Protein AF-A0A226MZ93-F1 (afdb_monomer_lite)

Structure (mmCIF, N/CA/C/O backbone):
data_AF-A0A226MZ93-F1
#
_entry.id   AF-A0A226MZ93-F1
#
loop_
_atom_site.group_PDB
_atom_site.id
_atom_site.type_symbol
_atom_site.label_atom_id
_atom_site.label_alt_id
_atom_site.label_comp_id
_atom_site.label_asym_id
_atom_site.label_entity_id
_atom_site.label_seq_id
_atom_site.pdbx_PDB_ins_code
_atom_site.Cartn_x
_atom_site.Cartn_y
_atom_site.Cartn_z
_atom_site.occupancy
_atom_site.B_iso_or_equiv
_atom_site.auth_seq_id
_atom_site.auth_comp_id
_atom_site.auth_asym_id
_atom_site.auth_atom_id
_atom_site.pdbx_PDB_model_num
ATOM 1 N N . MET A 1 1 ? -76.353 -4.106 32.181 1.00 38.59 1 MET A N 1
ATOM 2 C CA . MET A 1 1 ? -75.308 -5.155 32.152 1.00 38.59 1 MET A CA 1
ATOM 3 C C . MET A 1 1 ? -74.042 -4.460 31.672 1.00 38.59 1 MET A C 1
ATOM 5 O O . MET A 1 1 ? -74.041 -4.016 30.539 1.00 38.59 1 MET A O 1
ATOM 9 N N . GLY A 1 2 ? -73.119 -4.028 32.537 1.00 35.38 2 GLY A N 1
ATOM 10 C CA . GLY A 1 2 ? -72.256 -4.843 33.414 1.00 35.38 2 GLY A CA 1
ATOM 11 C C . GLY A 1 2 ? -71.027 -5.240 32.577 1.00 35.38 2 GLY A C 1
ATOM 12 O O . GLY A 1 2 ? -71.229 -5.789 31.508 1.00 35.38 2 GLY A O 1
ATOM 13 N N . SER A 1 3 ? -69.768 -4.951 32.901 1.00 31.16 3 SER A N 1
ATOM 14 C CA . SER A 1 3 ? -69.098 -4.719 34.184 1.00 31.16 3 SER A CA 1
ATOM 15 C C . SER A 1 3 ? -67.747 -4.005 33.976 1.00 31.16 3 SER A C 1
ATOM 17 O O . SER A 1 3 ? -67.283 -3.817 32.855 1.00 31.16 3 SER A O 1
ATOM 19 N N . VAL A 1 4 ? -67.125 -3.617 35.087 1.00 34.88 4 VAL A N 1
ATOM 20 C CA . VAL A 1 4 ? -65.968 -2.728 35.219 1.00 34.88 4 VAL A CA 1
ATOM 21 C C . VAL A 1 4 ? -64.771 -3.478 35.867 1.00 34.88 4 VAL A C 1
ATOM 23 O O . VAL A 1 4 ? -64.985 -4.135 36.881 1.00 34.88 4 VAL A O 1
ATOM 26 N N . TYR A 1 5 ? -63.554 -3.287 35.302 1.00 29.36 5 TYR A N 1
ATOM 27 C CA . TYR A 1 5 ? -62.147 -3.494 35.794 1.00 29.36 5 TYR A CA 1
ATOM 28 C C . TYR A 1 5 ? -61.585 -4.917 36.093 1.00 29.36 5 TYR A C 1
ATOM 30 O O . TYR A 1 5 ? -62.393 -5.815 36.312 1.00 29.36 5 TYR A O 1
ATOM 38 N N . PRO A 1 6 ? -60.229 -5.150 36.202 1.00 44.31 6 PRO A N 1
ATOM 39 C CA . PRO A 1 6 ? -59.034 -4.261 36.040 1.00 44.31 6 PRO A CA 1
ATOM 40 C C . PRO A 1 6 ? -57.788 -4.802 35.233 1.00 44.31 6 PRO A C 1
ATOM 42 O O . PRO A 1 6 ? -57.621 -5.999 35.059 1.00 44.31 6 PRO A O 1
ATOM 45 N N . MET A 1 7 ? -56.910 -3.861 34.805 1.00 32.00 7 MET A N 1
ATOM 46 C CA . MET A 1 7 ? -55.405 -3.754 34.746 1.00 32.00 7 MET A CA 1
ATOM 47 C C . MET A 1 7 ? -54.467 -5.005 34.632 1.00 32.00 7 MET A C 1
ATOM 49 O O . MET A 1 7 ? -54.746 -6.021 35.256 1.00 32.00 7 MET A O 1
ATOM 53 N N . PRO A 1 8 ? -53.275 -4.921 33.963 1.00 41.72 8 PRO A N 1
ATOM 54 C CA . PRO A 1 8 ? -52.065 -4.317 34.572 1.00 41.72 8 PRO A CA 1
ATOM 55 C C . PRO A 1 8 ? -51.174 -3.410 33.692 1.00 41.72 8 PRO A C 1
ATOM 57 O O . PRO A 1 8 ? -50.901 -3.653 32.520 1.00 41.72 8 PRO A O 1
ATOM 60 N N . ASN A 1 9 ? -50.639 -2.394 34.378 1.00 43.47 9 ASN A N 1
ATOM 61 C CA . ASN A 1 9 ? -49.532 -1.511 34.016 1.00 43.47 9 ASN A CA 1
ATOM 62 C C . ASN A 1 9 ? -48.170 -2.224 34.105 1.00 43.47 9 ASN A C 1
ATOM 64 O O . ASN A 1 9 ? -47.811 -2.696 35.179 1.00 43.47 9 ASN A O 1
ATOM 68 N N . TYR A 1 10 ? -47.351 -2.119 33.059 1.00 36.22 10 TYR A N 1
ATOM 69 C CA . TYR A 1 10 ? -45.885 -2.071 33.165 1.00 36.22 10 TYR A CA 1
ATOM 70 C C . TYR A 1 10 ? -45.411 -0.938 32.239 1.00 36.22 10 TYR A C 1
ATOM 72 O O . TYR A 1 10 ? -45.534 -1.020 31.025 1.00 36.22 10 TYR A O 1
ATOM 80 N N . MET A 1 11 ? -45.200 0.267 32.784 1.00 30.41 11 MET A N 1
ATOM 81 C CA . MET A 1 11 ? -43.882 0.806 33.174 1.00 30.41 11 MET A CA 1
ATOM 82 C C . MET A 1 11 ? -42.858 0.785 32.024 1.00 30.41 11 MET A C 1
ATOM 84 O O . MET A 1 11 ? -42.536 -0.272 31.512 1.00 30.41 11 MET A O 1
ATOM 88 N N . LYS A 1 12 ? -42.211 1.879 31.619 1.00 37.34 12 LYS A N 1
ATOM 89 C CA . LYS A 1 12 ? -42.224 3.284 32.049 1.00 37.34 12 LYS A CA 1
ATOM 90 C C . LYS A 1 12 ? -41.507 4.067 30.938 1.00 37.34 12 LYS A C 1
ATOM 92 O O . LYS A 1 12 ? -40.441 3.659 30.487 1.00 37.34 12 LYS A O 1
ATOM 97 N N . ARG A 1 13 ? -42.070 5.213 30.541 1.00 32.62 13 ARG A N 1
ATOM 98 C CA . ARG A 1 13 ? -41.358 6.289 29.832 1.00 32.62 13 ARG A CA 1
ATOM 99 C C . ARG A 1 13 ? -40.052 6.592 30.569 1.00 32.62 13 ARG A C 1
ATOM 101 O O . ARG A 1 13 ? -40.105 6.967 31.741 1.00 32.62 13 ARG A O 1
ATOM 108 N N . ILE A 1 14 ? -38.913 6.491 29.888 1.00 36.00 14 ILE A N 1
ATOM 109 C CA . ILE A 1 14 ? -37.677 7.091 30.388 1.00 36.00 14 ILE A CA 1
ATOM 110 C C . ILE A 1 14 ? -37.853 8.608 30.288 1.00 36.00 14 ILE A C 1
ATOM 112 O O . ILE A 1 14 ? -37.960 9.188 29.208 1.00 36.00 14 ILE A O 1
ATOM 116 N N . ARG A 1 15 ? -37.987 9.214 31.464 1.00 30.83 15 ARG A N 1
ATOM 117 C CA . ARG A 1 15 ? -38.001 10.649 31.714 1.00 30.83 15 ARG A CA 1
ATOM 118 C C . ARG A 1 15 ? -36.560 11.141 31.560 1.00 30.83 15 ARG A C 1
ATOM 120 O O . ARG A 1 15 ? -35.683 10.662 32.266 1.00 30.83 15 ARG A O 1
ATOM 127 N N . CYS A 1 16 ? -36.322 12.064 30.631 1.00 28.64 16 CYS A N 1
ATOM 128 C CA . CYS A 1 16 ? -35.047 12.768 30.541 1.00 28.64 16 CYS A CA 1
ATOM 129 C C . CYS A 1 16 ? -35.055 13.861 31.619 1.00 28.64 16 CYS A C 1
ATOM 131 O O . CYS A 1 16 ? -35.694 14.900 31.444 1.00 28.64 16 CYS A O 1
ATOM 133 N N . GLU A 1 17 ? -34.443 13.594 32.770 1.00 33.16 17 GLU A N 1
ATOM 134 C CA . GLU A 1 17 ? -34.165 14.632 33.760 1.00 33.16 17 GLU A CA 1
ATOM 135 C C . GLU A 1 17 ? -33.009 15.497 33.254 1.00 33.16 17 GLU A C 1
ATOM 137 O O . GLU A 1 17 ? -31.938 15.006 32.901 1.00 33.16 17 GLU A O 1
ATOM 142 N N . LYS A 1 18 ? -33.266 16.806 33.175 1.00 36.94 18 LYS A N 1
ATOM 143 C CA . LYS A 1 18 ? -32.232 17.818 32.992 1.00 36.94 18 LYS A CA 1
ATOM 144 C C . LYS A 1 18 ? -31.346 17.808 34.235 1.00 36.94 18 LYS A C 1
ATOM 146 O O . LYS A 1 18 ? -31.809 18.191 35.305 1.00 36.94 18 LYS A O 1
ATOM 151 N N . LEU A 1 19 ? -30.081 17.445 34.066 1.00 32.59 19 LEU A N 1
ATOM 152 C CA . LEU A 1 19 ? -29.012 17.916 34.933 1.00 32.59 19 LEU A CA 1
ATOM 153 C C . LEU A 1 19 ? -28.183 18.909 34.126 1.00 32.59 19 LEU A C 1
ATOM 155 O O . LEU A 1 19 ? -27.582 18.587 33.104 1.00 32.59 19 LEU A O 1
ATOM 159 N N . TYR A 1 20 ? -28.275 20.155 34.560 1.00 33.25 20 TYR A N 1
ATOM 160 C CA . TYR A 1 20 ? -27.420 21.262 34.175 1.00 33.25 20 TYR A CA 1
ATOM 161 C C . TYR A 1 20 ? -26.130 21.100 34.969 1.00 33.25 20 TYR A C 1
ATOM 163 O O . TYR A 1 20 ? -26.108 21.370 36.165 1.00 33.25 20 TYR A O 1
ATOM 171 N N . GLU A 1 21 ? -25.075 20.665 34.293 1.00 34.75 21 GLU A N 1
ATOM 172 C CA . GLU A 1 21 ? -23.712 20.885 34.748 1.00 34.75 21 GLU A CA 1
ATOM 173 C C . GLU A 1 21 ? -22.869 21.206 33.515 1.00 34.75 21 GLU A C 1
ATOM 175 O O . GLU A 1 21 ? -22.876 20.502 32.503 1.00 34.75 21 GLU A O 1
ATOM 180 N N . THR A 1 22 ? -22.279 22.391 33.556 1.00 40.91 22 THR A N 1
ATOM 181 C CA . THR A 1 22 ? -21.468 22.988 32.507 1.00 40.91 22 THR A CA 1
ATOM 182 C C . THR A 1 22 ? -20.184 22.195 32.339 1.00 40.91 22 THR A C 1
ATOM 184 O O . THR A 1 22 ? -19.334 22.255 33.213 1.00 40.91 22 THR A O 1
ATOM 187 N N . ASP A 1 23 ? -20.025 21.513 31.207 1.00 33.84 23 ASP A N 1
ATOM 188 C CA . ASP A 1 23 ? -18.742 21.450 30.512 1.00 33.84 23 ASP A CA 1
ATOM 189 C C . ASP A 1 23 ? -18.913 20.945 29.077 1.00 33.84 23 ASP A C 1
ATOM 191 O O . ASP A 1 23 ? -19.726 20.074 28.765 1.00 33.84 23 ASP A O 1
ATOM 195 N N . SER A 1 24 ? -18.156 21.573 28.183 1.00 41.69 24 SER A N 1
ATOM 196 C CA . SER A 1 24 ? -18.180 21.434 26.727 1.00 41.69 24 SER A CA 1
ATOM 197 C C . SER A 1 24 ? -18.052 19.975 26.258 1.00 41.69 24 SER A C 1
ATOM 199 O O . SER A 1 24 ? -16.963 19.467 25.982 1.00 41.69 24 SER A O 1
ATOM 201 N N . CYS A 1 25 ? -19.182 19.280 26.124 1.00 33.62 25 CYS A N 1
ATOM 202 C CA . CYS A 1 25 ? -19.235 17.975 25.481 1.00 33.62 25 CYS A CA 1
ATOM 203 C C . CYS A 1 25 ? -19.212 18.169 23.965 1.00 33.62 25 CYS A C 1
ATOM 205 O O . CYS A 1 25 ? -20.235 18.438 23.333 1.00 33.62 25 CYS A O 1
ATOM 207 N N . LYS A 1 26 ? -18.020 18.012 23.376 1.00 35.03 26 LYS A N 1
ATOM 208 C CA . LYS A 1 26 ? -17.845 17.781 21.938 1.00 35.03 26 LYS A CA 1
ATOM 209 C C . LYS A 1 26 ? -18.910 16.798 21.462 1.00 35.03 26 LYS A C 1
ATOM 211 O O . LYS A 1 26 ? -18.958 15.664 21.937 1.00 35.03 26 LYS A O 1
ATOM 216 N N . CYS A 1 27 ? -19.717 17.222 20.494 1.00 33.75 27 CYS A N 1
ATOM 217 C CA . CYS A 1 27 ? -20.599 16.352 19.735 1.00 33.75 27 CYS A CA 1
ATOM 218 C C . CYS A 1 27 ? -19.745 15.259 19.076 1.00 33.75 27 CYS A C 1
ATOM 220 O O . CYS A 1 27 ? -19.207 15.455 17.986 1.00 33.75 27 CYS A O 1
ATOM 222 N N . GLN A 1 28 ? -19.573 14.118 19.743 1.00 46.34 28 GLN A N 1
ATOM 223 C CA . GLN A 1 28 ? -19.074 12.912 19.104 1.00 46.34 28 GLN A CA 1
ATOM 224 C C . GLN A 1 28 ? -20.158 12.499 18.115 1.00 46.34 28 GLN A C 1
ATOM 226 O O . GLN A 1 28 ? -21.152 11.871 18.482 1.00 46.34 28 GLN A O 1
ATOM 231 N N . GLN A 1 29 ? -20.008 12.927 16.861 1.00 45.62 29 GLN A N 1
ATOM 232 C CA . GLN A 1 29 ? -20.746 12.340 15.758 1.00 45.62 29 GLN A CA 1
ATOM 233 C C . GLN A 1 29 ? -20.461 10.839 15.818 1.00 45.62 29 GLN A C 1
ATOM 235 O O . GLN A 1 29 ? -19.362 10.401 15.495 1.00 45.62 29 GLN A O 1
ATOM 240 N N . LYS A 1 30 ? -21.434 10.058 16.298 1.00 49.97 30 LYS A N 1
ATOM 241 C CA . LYS A 1 30 ? -21.462 8.610 16.109 1.00 49.97 30 LYS A CA 1
ATOM 242 C C . LYS A 1 30 ? -21.502 8.393 14.600 1.00 49.97 30 LYS A C 1
ATOM 244 O O . LYS A 1 30 ? -22.570 8.454 13.991 1.00 49.97 30 LYS A O 1
ATOM 249 N N . THR A 1 31 ? -20.339 8.235 13.981 1.00 58.72 31 THR A N 1
ATOM 250 C CA . THR A 1 31 ? -20.249 7.736 12.616 1.00 58.72 31 THR A CA 1
ATOM 251 C C . THR A 1 31 ? -20.926 6.374 12.608 1.00 58.72 31 THR A C 1
ATOM 253 O O . THR A 1 31 ? -20.630 5.522 13.442 1.00 58.72 31 THR A O 1
ATOM 256 N N . LYS A 1 32 ? -21.920 6.203 11.731 1.00 74.81 32 LYS A N 1
ATOM 257 C CA . LYS A 1 32 ? -22.558 4.902 11.541 1.00 74.81 32 LYS A CA 1
ATOM 258 C C . LYS A 1 32 ? -21.492 3.932 11.043 1.00 74.81 32 LYS A C 1
ATOM 260 O O . LYS A 1 32 ? -20.756 4.271 10.111 1.00 74.81 32 LYS A O 1
ATOM 265 N N . ASP A 1 33 ? -21.443 2.757 11.658 1.00 86.88 33 ASP A N 1
ATOM 266 C CA . ASP A 1 33 ? -20.615 1.660 11.180 1.00 86.88 33 ASP A CA 1
ATOM 267 C C . ASP A 1 33 ? -20.939 1.412 9.701 1.00 86.88 33 ASP A C 1
ATOM 269 O O . ASP A 1 33 ? -22.107 1.268 9.325 1.00 86.88 33 ASP A O 1
ATOM 273 N N . HIS A 1 34 ? -19.916 1.417 8.856 1.00 93.31 34 HIS A N 1
ATOM 274 C CA . HIS A 1 34 ? -20.053 1.183 7.422 1.00 93.31 34 HIS A CA 1
ATOM 275 C C . HIS A 1 34 ? -18.840 0.431 6.881 1.00 93.31 34 HIS A C 1
ATOM 277 O O . HIS A 1 34 ? -17.844 0.214 7.576 1.00 93.31 34 HIS A O 1
ATOM 283 N N . LEU A 1 35 ? -18.952 -0.005 5.631 1.00 96.00 35 LEU A N 1
ATOM 284 C CA . LEU A 1 35 ? -17.878 -0.665 4.911 1.00 96.00 35 LEU A CA 1
ATOM 285 C C . LEU A 1 35 ? -17.269 0.319 3.919 1.00 96.00 35 LEU A C 1
ATOM 287 O O . LEU A 1 35 ? -17.992 0.941 3.149 1.00 96.00 35 LEU A O 1
ATOM 291 N N . LEU A 1 36 ? -15.948 0.440 3.952 1.00 97.38 36 LEU A N 1
ATOM 292 C CA . LEU A 1 36 ? -15.172 1.204 2.989 1.00 97.38 36 LEU A CA 1
ATOM 293 C C . LEU A 1 36 ? -14.606 0.253 1.940 1.00 97.38 36 LEU A C 1
ATOM 295 O O . LEU A 1 36 ? -13.790 -0.617 2.262 1.00 97.38 36 LEU A O 1
ATOM 299 N N . GLU A 1 37 ? -15.017 0.420 0.691 1.00 98.25 37 GLU A N 1
ATOM 300 C CA . GLU A 1 37 ? -14.489 -0.373 -0.413 1.00 98.25 37 GLU A CA 1
ATOM 301 C C . GLU A 1 37 ? -13.114 0.143 -0.834 1.00 98.25 37 GLU A C 1
ATOM 303 O O . GLU A 1 37 ? -12.927 1.326 -1.126 1.00 98.25 37 GLU A O 1
ATOM 308 N N . VAL A 1 38 ? -12.137 -0.760 -0.868 1.00 98.50 38 VAL A N 1
ATOM 309 C CA . VAL A 1 38 ? -10.788 -0.477 -1.351 1.00 98.50 38 VAL A CA 1
ATOM 310 C C . VAL A 1 38 ? -10.384 -1.485 -2.407 1.00 98.50 38 VAL A C 1
ATOM 312 O O . VAL A 1 38 ? -10.586 -2.699 -2.278 1.00 98.50 38 VAL A O 1
ATOM 315 N N . LYS A 1 39 ? -9.752 -0.973 -3.454 1.00 98.44 39 LYS A N 1
ATOM 316 C CA . LYS A 1 39 ? -9.257 -1.770 -4.562 1.00 98.44 39 LYS A CA 1
ATOM 317 C C . LYS A 1 39 ? -7.871 -1.286 -4.958 1.00 98.44 39 LYS A C 1
ATOM 319 O O . LYS A 1 39 ? -7.648 -0.103 -5.164 1.00 98.44 39 LYS A O 1
ATOM 324 N N . ILE A 1 40 ? -6.928 -2.208 -5.069 1.00 98.31 40 ILE A N 1
ATOM 325 C CA . ILE A 1 40 ? -5.575 -1.941 -5.548 1.00 98.31 40 ILE A CA 1
ATOM 326 C C . ILE A 1 40 ? -5.323 -2.880 -6.711 1.00 98.31 40 ILE A C 1
ATOM 328 O O . ILE A 1 40 ? -5.454 -4.096 -6.562 1.00 98.31 40 ILE A O 1
ATOM 332 N N . GLU A 1 41 ? -4.931 -2.332 -7.853 1.00 96.00 41 GLU A N 1
ATOM 333 C CA . GLU A 1 41 ? -4.490 -3.125 -8.988 1.00 96.00 41 GLU A CA 1
ATOM 334 C C . GLU A 1 41 ? -3.160 -2.614 -9.509 1.00 96.00 41 GLU A C 1
ATOM 336 O O . GLU A 1 41 ? -2.987 -1.432 -9.800 1.00 96.00 41 GLU A O 1
ATOM 341 N N . THR A 1 42 ? -2.247 -3.557 -9.686 1.00 93.69 42 THR A N 1
ATOM 342 C CA . THR A 1 42 ? -0.984 -3.378 -10.386 1.00 93.69 42 THR A CA 1
ATOM 343 C C . THR A 1 42 ? -0.886 -4.491 -11.413 1.00 93.69 42 THR A C 1
ATOM 345 O O . THR A 1 42 ? -1.154 -5.653 -11.094 1.00 93.69 42 THR A O 1
ATOM 348 N N . TYR A 1 43 ? -0.553 -4.163 -12.652 1.00 86.25 43 TYR A N 1
ATOM 349 C CA . TYR A 1 43 ? -0.317 -5.176 -13.671 1.00 86.25 43 TYR A CA 1
ATOM 350 C C . TYR A 1 43 ? 0.662 -4.681 -14.723 1.00 86.25 43 TYR A C 1
ATOM 352 O O . TYR A 1 43 ? 0.716 -3.494 -15.053 1.00 86.25 43 TYR A O 1
ATOM 360 N N . LYS A 1 44 ? 1.440 -5.633 -15.225 1.00 81.06 44 LYS A N 1
ATOM 361 C CA . LYS A 1 44 ? 2.330 -5.495 -16.366 1.00 81.06 44 LYS A CA 1
ATOM 362 C C . LYS A 1 44 ? 1.637 -6.094 -17.572 1.00 81.06 44 LYS A C 1
ATOM 364 O O . LYS A 1 44 ? 1.273 -7.269 -17.570 1.00 81.06 44 LYS A O 1
ATOM 369 N N . LYS A 1 45 ? 1.421 -5.284 -18.597 1.00 69.56 45 LYS A N 1
ATOM 370 C CA . LYS A 1 45 ? 0.856 -5.718 -19.866 1.00 69.56 45 LYS A CA 1
ATOM 371 C C . LYS A 1 45 ? 1.997 -5.754 -20.880 1.00 69.56 45 LYS A C 1
ATOM 373 O O . LYS A 1 45 ? 2.477 -4.712 -21.312 1.00 69.56 45 LYS A O 1
ATOM 378 N N . GLN A 1 46 ? 2.458 -6.955 -21.226 1.00 65.19 46 GLN A N 1
ATOM 379 C CA . GLN A 1 46 ? 3.497 -7.148 -22.238 1.00 65.19 46 GLN A CA 1
ATOM 380 C C . GLN A 1 46 ? 2.867 -7.748 -23.498 1.00 65.19 46 GLN A C 1
ATOM 382 O O . GLN A 1 46 ? 2.574 -8.939 -23.539 1.00 65.19 46 GLN A O 1
ATOM 387 N N . TYR A 1 47 ? 2.652 -6.921 -24.523 1.00 59.16 47 TYR A N 1
ATOM 388 C CA . TYR A 1 47 ? 2.258 -7.377 -25.863 1.00 59.16 47 TYR A CA 1
ATOM 389 C C . TYR A 1 47 ? 3.335 -6.952 -26.846 1.00 59.16 47 TYR A C 1
ATOM 391 O O . TYR A 1 47 ? 3.526 -5.757 -27.046 1.00 59.16 47 TYR A O 1
ATOM 399 N N . PHE A 1 48 ? 4.015 -7.909 -27.480 1.00 70.31 48 PHE A N 1
ATOM 400 C CA . PHE A 1 48 ? 5.067 -7.647 -28.471 1.00 70.31 48 PHE A CA 1
ATOM 401 C C . PHE A 1 48 ? 6.076 -6.569 -28.004 1.00 70.31 48 PHE A C 1
ATOM 403 O O . PHE A 1 48 ? 6.926 -6.852 -27.158 1.00 70.31 48 PHE A O 1
ATOM 410 N N . HIS A 1 49 ? 5.957 -5.339 -28.526 1.00 57.81 49 HIS A N 1
ATOM 411 C CA . HIS A 1 49 ? 6.814 -4.176 -28.249 1.00 57.81 49 HIS A CA 1
ATOM 412 C C . HIS A 1 49 ? 6.220 -3.167 -27.245 1.00 57.81 49 HIS A C 1
ATOM 414 O O . HIS A 1 49 ? 6.896 -2.210 -26.873 1.00 57.81 49 HIS A O 1
ATOM 420 N N . LEU A 1 50 ? 4.979 -3.365 -26.791 1.00 57.84 50 LEU A N 1
ATOM 421 C CA . LEU A 1 50 ? 4.303 -2.518 -25.809 1.00 57.84 50 LEU A CA 1
ATOM 422 C C . LEU A 1 50 ? 4.493 -3.114 -24.414 1.00 57.84 50 LEU A C 1
ATOM 424 O O . LEU A 1 50 ? 3.982 -4.194 -24.100 1.00 57.84 50 LEU A O 1
ATOM 428 N N . LYS A 1 51 ? 5.254 -2.399 -23.585 1.00 62.69 51 LYS A N 1
ATOM 429 C CA . LYS A 1 51 ? 5.331 -2.625 -22.141 1.00 62.69 51 LYS A CA 1
ATOM 430 C C . LYS A 1 51 ? 4.524 -1.529 -21.469 1.00 62.69 51 LYS A C 1
ATOM 432 O O . LYS A 1 51 ? 5.055 -0.454 -21.213 1.00 62.69 51 LYS A O 1
ATOM 437 N N . ASP A 1 52 ? 3.257 -1.815 -21.208 1.00 72.25 52 ASP A N 1
ATOM 438 C CA . ASP A 1 52 ? 2.419 -0.921 -20.424 1.00 72.25 52 ASP A CA 1
ATOM 439 C C . ASP A 1 52 ? 2.341 -1.416 -18.985 1.00 72.25 52 ASP A C 1
ATOM 441 O O . ASP A 1 52 ? 1.918 -2.540 -18.708 1.00 72.25 52 ASP A O 1
ATOM 445 N N . ASP A 1 53 ? 2.728 -0.546 -18.063 1.00 79.00 53 ASP A N 1
ATOM 446 C CA . ASP A 1 53 ? 2.563 -0.754 -16.636 1.00 79.00 53 ASP A CA 1
ATOM 447 C C . ASP A 1 53 ? 1.456 0.165 -16.127 1.00 79.00 53 ASP A C 1
ATOM 449 O O . ASP A 1 53 ? 1.560 1.395 -16.190 1.00 79.00 53 ASP A O 1
ATOM 453 N N . TYR A 1 54 ? 0.412 -0.434 -15.561 1.00 87.69 54 TYR A N 1
ATOM 454 C CA . TYR A 1 54 ? -0.673 0.301 -14.925 1.00 87.69 54 TYR A CA 1
ATOM 455 C C . TYR A 1 54 ? -0.732 -0.033 -13.445 1.00 87.69 54 TYR A C 1
ATOM 457 O O . TYR A 1 54 ? -0.580 -1.183 -13.024 1.00 87.69 54 TYR A O 1
ATOM 465 N N . ALA A 1 55 ? -0.970 1.006 -12.657 1.00 94.56 55 ALA A N 1
ATOM 466 C CA . ALA A 1 55 ? -1.147 0.897 -11.228 1.00 94.56 55 ALA A CA 1
ATOM 467 C C . ALA A 1 55 ? -2.141 1.960 -10.773 1.00 94.56 55 ALA A C 1
ATOM 469 O O . ALA A 1 55 ? -1.994 3.143 -11.100 1.00 94.56 55 ALA A O 1
ATOM 470 N N . TYR A 1 56 ? -3.158 1.540 -10.035 1.00 96.75 56 TYR A N 1
ATOM 471 C CA . TYR A 1 56 ? -4.084 2.460 -9.400 1.00 96.75 56 TYR A CA 1
ATOM 472 C C . TYR A 1 56 ? -4.610 1.890 -8.093 1.00 96.75 56 TYR A C 1
ATOM 474 O O . TYR A 1 56 ? -4.650 0.677 -7.872 1.00 96.75 56 TYR A O 1
ATOM 482 N N . THR A 1 57 ? -5.035 2.814 -7.249 1.00 98.19 57 THR A N 1
ATOM 483 C CA . THR A 1 57 ? -5.750 2.538 -6.014 1.00 98.19 57 THR A CA 1
ATOM 484 C C . THR A 1 57 ? -7.115 3.189 -6.123 1.00 98.19 57 THR A C 1
ATOM 486 O O . THR A 1 57 ? -7.215 4.314 -6.595 1.00 98.19 57 THR A O 1
ATOM 489 N N . GLU A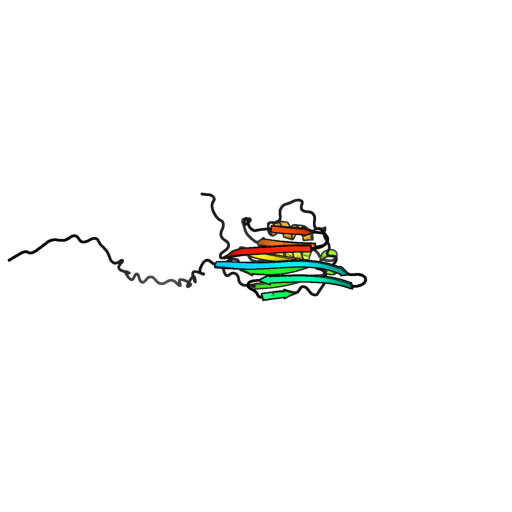 1 58 ? -8.164 2.513 -5.704 1.00 98.44 58 GLU A N 1
ATOM 490 C CA . GLU A 1 58 ? -9.524 3.022 -5.676 1.00 98.44 58 GLU A CA 1
ATOM 491 C C . GLU A 1 58 ? -10.051 2.924 -4.247 1.00 98.44 58 GLU A C 1
ATOM 493 O O . GLU A 1 58 ? -9.868 1.899 -3.585 1.00 98.44 58 GLU A O 1
ATOM 498 N N . VAL A 1 59 ? -10.644 4.012 -3.767 1.00 98.31 59 VAL A N 1
ATOM 499 C CA . VAL A 1 59 ? -11.234 4.122 -2.430 1.00 98.31 59 VAL A CA 1
ATOM 500 C C . VAL A 1 59 ? -12.633 4.679 -2.610 1.00 98.31 59 VAL A C 1
ATOM 502 O O . VAL A 1 59 ? -12.772 5.792 -3.113 1.00 98.31 59 VAL A O 1
ATOM 505 N N . ASP A 1 60 ? -13.645 3.896 -2.246 1.00 95.88 60 ASP A N 1
ATOM 506 C CA . ASP A 1 60 ? -15.062 4.266 -2.359 1.00 95.88 60 ASP A CA 1
ATOM 507 C C . ASP A 1 60 ? -15.434 4.795 -3.763 1.00 95.88 60 ASP A C 1
ATOM 509 O O . ASP A 1 60 ? -16.009 5.867 -3.942 1.00 95.88 60 ASP A O 1
ATOM 513 N N . GLY A 1 61 ? -14.980 4.079 -4.800 1.00 96.00 61 GLY A N 1
ATOM 514 C CA . GLY A 1 61 ? -15.187 4.432 -6.210 1.00 96.00 61 GLY A CA 1
ATOM 515 C C . GLY A 1 61 ? -14.253 5.514 -6.774 1.00 96.00 61 GLY A C 1
ATOM 516 O O . GLY A 1 61 ? -14.200 5.706 -7.992 1.00 96.00 61 GLY A O 1
ATOM 517 N N . VAL A 1 62 ? -13.465 6.205 -5.943 1.00 97.81 62 VAL A N 1
ATOM 518 C CA . VAL A 1 62 ? -12.528 7.249 -6.396 1.00 97.81 62 VAL A CA 1
ATOM 519 C C . VAL A 1 62 ? -11.168 6.647 -6.736 1.00 97.81 62 VAL A C 1
ATOM 521 O O . VAL A 1 62 ? -10.488 6.100 -5.869 1.00 97.81 62 VAL A O 1
ATOM 524 N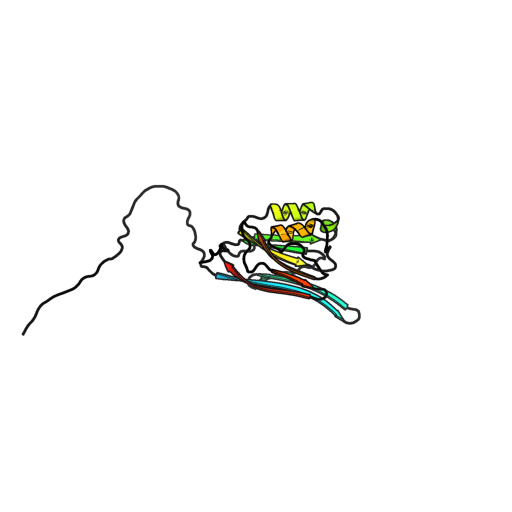 N . ARG A 1 63 ? -10.735 6.789 -7.997 1.00 97.38 63 ARG A N 1
ATOM 525 C CA . ARG A 1 63 ? -9.458 6.250 -8.4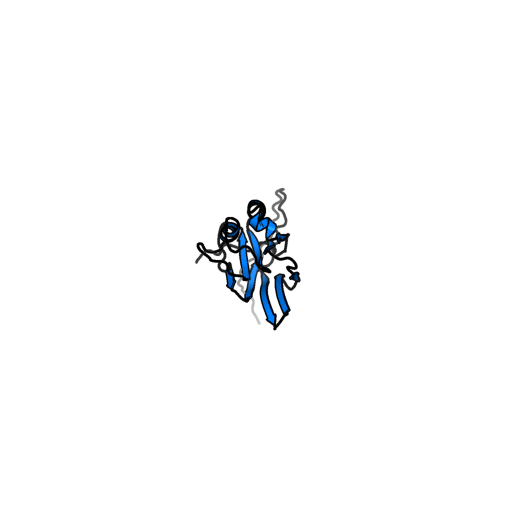99 1.00 97.38 63 ARG A CA 1
ATOM 526 C C . ARG A 1 63 ? -8.295 7.231 -8.381 1.00 97.38 63 ARG A C 1
ATOM 528 O O . ARG A 1 63 ? -8.350 8.363 -8.853 1.00 97.38 63 ARG A O 1
ATOM 535 N N . TYR A 1 64 ? -7.182 6.717 -7.882 1.00 96.88 64 TYR A N 1
ATOM 536 C CA . TYR A 1 64 ? -5.886 7.367 -7.771 1.00 96.88 64 TYR A CA 1
ATOM 537 C C . TYR A 1 64 ? -4.867 6.585 -8.596 1.00 96.88 64 TYR A C 1
ATOM 539 O O . TYR A 1 64 ? -4.403 5.514 -8.205 1.00 96.88 64 TYR A O 1
ATOM 547 N N . PHE A 1 65 ? -4.520 7.120 -9.762 1.00 95.00 65 PHE A N 1
ATOM 548 C CA . PHE A 1 65 ? -3.527 6.505 -10.636 1.00 95.00 65 PHE A CA 1
ATOM 549 C C . PHE A 1 65 ? -2.107 6.794 -10.140 1.00 95.00 65 PHE A C 1
ATOM 551 O O . PHE A 1 65 ? -1.782 7.913 -9.726 1.00 95.00 65 PHE A O 1
ATOM 558 N N . LEU A 1 66 ? -1.243 5.786 -10.210 1.00 93.38 66 LEU A N 1
ATOM 559 C CA . LEU A 1 66 ? 0.196 5.946 -10.067 1.00 93.38 66 LEU A CA 1
ATOM 560 C C . LEU A 1 66 ? 0.791 6.095 -11.471 1.00 93.38 66 LEU A C 1
ATOM 562 O O . LEU A 1 66 ? 0.792 5.170 -12.284 1.00 93.38 66 LEU A O 1
ATOM 566 N N . THR A 1 67 ? 1.228 7.305 -11.799 1.00 87.75 67 THR A N 1
ATOM 567 C CA . THR A 1 67 ? 1.788 7.631 -13.116 1.00 87.75 67 THR A CA 1
ATOM 568 C C . THR A 1 67 ? 3.291 7.384 -13.163 1.00 87.75 67 THR A C 1
ATOM 570 O O . THR A 1 67 ? 3.778 6.878 -14.170 1.00 87.75 67 THR A O 1
ATOM 573 N N . GLU A 1 68 ? 3.991 7.649 -12.064 1.00 87.00 68 GLU A N 1
ATOM 574 C CA . GLU A 1 68 ? 5.443 7.519 -11.930 1.00 87.00 68 GLU A CA 1
ATOM 575 C C . GLU A 1 68 ? 5.869 6.125 -11.442 1.00 87.00 68 GLU A C 1
ATOM 577 O O . GLU A 1 68 ? 5.100 5.420 -10.788 1.00 87.00 68 GLU A O 1
ATOM 582 N N . GLU A 1 69 ? 7.105 5.723 -11.746 1.00 88.62 69 GLU A N 1
ATOM 583 C CA . GLU A 1 69 ? 7.689 4.502 -11.181 1.00 88.62 69 GLU A CA 1
ATOM 584 C C . GLU A 1 69 ? 8.063 4.684 -9.706 1.00 88.62 69 GLU A C 1
ATOM 586 O O . GLU A 1 69 ? 8.636 5.704 -9.307 1.00 88.62 69 GLU A O 1
ATOM 591 N N . GLY A 1 70 ? 7.785 3.658 -8.905 1.00 91.69 70 GLY A N 1
ATOM 592 C CA . GLY A 1 70 ? 8.012 3.665 -7.467 1.00 91.69 70 GLY A CA 1
ATOM 593 C C . GLY A 1 70 ? 6.795 3.165 -6.706 1.00 91.69 70 GLY A C 1
ATOM 594 O O . GLY A 1 70 ? 6.154 2.189 -7.106 1.00 91.69 70 GLY A O 1
ATOM 595 N N . ILE A 1 71 ? 6.503 3.811 -5.581 1.00 93.81 71 ILE A N 1
ATOM 596 C CA . ILE A 1 71 ? 5.468 3.382 -4.640 1.00 93.81 71 ILE A CA 1
ATOM 597 C C . ILE A 1 71 ? 4.583 4.568 -4.267 1.00 93.81 71 ILE A C 1
ATOM 599 O O . ILE A 1 71 ? 5.078 5.642 -3.937 1.00 93.81 71 ILE A O 1
ATOM 603 N N . GLN A 1 72 ? 3.271 4.367 -4.266 1.00 96.12 72 GLN A N 1
ATOM 604 C CA . GLN A 1 72 ? 2.291 5.328 -3.773 1.00 96.12 72 GLN A CA 1
ATOM 605 C C . GLN A 1 72 ? 1.696 4.853 -2.455 1.00 96.12 72 GLN A C 1
ATOM 607 O O . GLN A 1 72 ? 1.349 3.680 -2.331 1.00 96.12 72 GLN A O 1
ATOM 612 N N . LEU A 1 73 ? 1.555 5.775 -1.504 1.00 97.81 73 LEU A N 1
ATOM 613 C CA . LEU A 1 73 ? 0.811 5.582 -0.267 1.00 97.81 73 LEU A CA 1
ATOM 614 C C . LEU A 1 73 ? -0.443 6.458 -0.300 1.00 97.81 73 LEU A C 1
ATOM 616 O O . LEU A 1 73 ? -0.370 7.640 -0.644 1.00 97.81 73 LEU A O 1
ATOM 620 N N . ILE A 1 74 ? -1.578 5.887 0.091 1.00 98.44 74 ILE A N 1
ATOM 621 C CA . ILE A 1 74 ? -2.821 6.614 0.365 1.00 98.44 74 ILE A CA 1
ATOM 622 C C . ILE A 1 74 ? -3.198 6.347 1.814 1.00 98.44 74 ILE A C 1
ATOM 624 O O . ILE A 1 74 ? -3.330 5.192 2.224 1.00 98.44 74 ILE A O 1
ATOM 628 N N . VAL A 1 75 ? -3.351 7.417 2.586 1.00 98.62 75 VAL A N 1
ATOM 629 C CA . VAL A 1 75 ? -3.672 7.359 4.010 1.00 98.62 75 VAL A CA 1
ATOM 630 C C . VAL A 1 75 ? -5.144 7.683 4.191 1.00 98.62 75 VAL A C 1
ATOM 632 O O . VAL A 1 75 ? -5.627 8.718 3.732 1.00 98.62 75 VAL A O 1
ATOM 635 N N . ILE A 1 76 ? -5.850 6.797 4.881 1.00 98.62 76 ILE A N 1
ATOM 636 C CA . ILE A 1 76 ? -7.276 6.911 5.168 1.00 98.62 76 ILE A CA 1
ATOM 637 C C . ILE A 1 76 ? -7.459 6.945 6.684 1.00 98.62 76 ILE A C 1
ATOM 639 O O . ILE A 1 76 ? -6.915 6.111 7.410 1.00 98.62 76 ILE A O 1
ATOM 643 N N . ASP A 1 77 ? -8.237 7.908 7.168 1.00 97.62 77 ASP A N 1
ATOM 644 C CA . ASP A 1 77 ? -8.671 7.980 8.558 1.00 97.62 77 ASP A CA 1
ATOM 645 C C . ASP A 1 77 ? -9.533 6.753 8.895 1.00 97.62 77 ASP A C 1
ATOM 647 O O . ASP A 1 77 ? -10.606 6.557 8.325 1.00 97.62 77 ASP A O 1
ATOM 651 N N . GLY A 1 78 ? -9.075 5.918 9.828 1.00 96.62 78 GLY A N 1
ATOM 652 C CA . GLY A 1 78 ? -9.763 4.680 10.194 1.00 96.62 78 GLY A CA 1
ATOM 653 C C . GLY A 1 78 ? -11.019 4.874 11.046 1.00 96.62 78 GLY A C 1
ATOM 654 O O . GLY A 1 78 ? -11.703 3.890 11.303 1.00 96.62 78 GLY A O 1
ATOM 655 N N . HIS A 1 79 ? -11.350 6.090 11.488 1.00 95.38 79 HIS A N 1
ATOM 656 C CA . HIS A 1 79 ? -12.602 6.384 12.199 1.00 95.38 79 HIS A CA 1
ATOM 657 C C . HIS A 1 79 ? -13.717 6.817 11.245 1.00 95.38 79 HIS A C 1
ATOM 659 O O . HIS A 1 79 ? -14.881 6.492 11.476 1.00 95.38 79 HIS A O 1
ATOM 665 N N . HIS A 1 80 ? -13.364 7.556 10.191 1.00 94.25 80 HIS A N 1
ATOM 666 C CA . HIS A 1 80 ? -14.325 8.171 9.273 1.00 94.25 80 HIS A CA 1
ATOM 667 C C . HIS A 1 80 ? -14.285 7.594 7.855 1.00 94.25 80 HIS A C 1
ATOM 669 O O . HIS A 1 80 ? -15.167 7.915 7.066 1.00 94.25 80 HIS A O 1
ATOM 675 N N . GLY A 1 81 ? -13.262 6.808 7.508 1.00 95.75 81 GLY A N 1
ATOM 676 C CA . GLY A 1 81 ? -13.084 6.242 6.168 1.00 95.75 81 GLY A CA 1
ATOM 677 C C . GLY A 1 81 ? -12.631 7.258 5.114 1.00 95.75 81 GLY A C 1
ATOM 678 O O . GLY A 1 81 ? -12.630 6.955 3.927 1.00 95.75 81 GLY A O 1
ATOM 679 N N . LYS A 1 82 ? -12.235 8.472 5.519 1.00 96.88 82 LYS A N 1
ATOM 680 C CA . LYS A 1 82 ? -11.847 9.544 4.592 1.00 96.88 82 LYS A CA 1
ATOM 681 C C . LYS A 1 82 ? -10.372 9.463 4.230 1.00 96.88 82 LYS A C 1
ATOM 683 O O . LYS A 1 82 ? -9.531 9.361 5.119 1.00 96.88 82 LYS A O 1
ATOM 688 N N . VAL A 1 83 ? -10.052 9.600 2.945 1.00 98.25 83 VAL A N 1
ATOM 689 C CA . VAL A 1 83 ? -8.672 9.831 2.495 1.00 98.25 83 VAL A CA 1
ATOM 690 C C . VAL A 1 83 ? -8.191 11.167 3.068 1.00 98.25 83 VAL A C 1
ATOM 692 O O . VAL A 1 83 ? -8.820 12.200 2.843 1.00 98.25 83 VAL A O 1
ATOM 695 N N . VAL A 1 84 ? -7.100 11.139 3.830 1.00 98.00 84 VAL A N 1
ATOM 696 C CA . VAL A 1 84 ? -6.529 12.318 4.505 1.00 98.00 84 VAL A CA 1
ATOM 697 C C . VAL A 1 84 ? -5.202 12.760 3.913 1.00 98.00 84 VAL A C 1
ATOM 699 O O . VAL A 1 84 ? -4.845 13.923 4.062 1.00 98.00 84 VAL A O 1
ATOM 702 N N . ASP A 1 85 ? -4.476 11.856 3.257 1.00 98.00 85 ASP A N 1
ATOM 703 C CA . ASP A 1 85 ? -3.208 12.188 2.618 1.00 98.00 85 ASP A CA 1
ATOM 704 C C . ASP A 1 85 ? -2.851 11.190 1.507 1.00 98.00 85 ASP A C 1
ATOM 706 O O . ASP A 1 85 ? -3.340 10.054 1.474 1.00 98.00 85 ASP A O 1
ATOM 710 N N . ARG A 1 86 ? -1.989 11.623 0.589 1.00 97.38 86 ARG A N 1
ATOM 711 C CA . ARG A 1 86 ? -1.464 10.828 -0.519 1.00 97.38 86 ARG A CA 1
ATOM 712 C C . ARG A 1 86 ? -0.054 11.288 -0.860 1.00 97.38 86 ARG A C 1
ATOM 714 O O . ARG A 1 86 ? 0.170 12.456 -1.156 1.00 97.38 86 ARG A O 1
ATOM 721 N N . VAL A 1 87 ? 0.869 10.337 -0.963 1.00 96.38 87 VAL A N 1
ATOM 722 C CA . VAL A 1 87 ? 2.260 10.602 -1.350 1.00 96.38 87 VAL A CA 1
ATOM 723 C C . VAL A 1 87 ? 2.764 9.542 -2.322 1.00 96.38 87 VAL A C 1
ATOM 725 O O . VAL A 1 87 ? 2.315 8.398 -2.307 1.00 96.38 87 VAL A O 1
ATOM 728 N N . THR A 1 88 ? 3.693 9.919 -3.198 1.00 94.94 88 THR A N 1
ATOM 729 C CA . THR A 1 88 ? 4.391 8.986 -4.090 1.00 94.94 88 THR A CA 1
ATOM 730 C C . THR A 1 88 ? 5.893 9.105 -3.865 1.00 94.94 88 THR A C 1
ATOM 732 O O . THR A 1 88 ? 6.449 10.198 -3.916 1.00 94.94 88 THR A O 1
ATOM 735 N N . PHE A 1 89 ? 6.546 7.973 -3.617 1.00 92.50 89 PHE A N 1
ATOM 736 C CA . PHE A 1 89 ? 7.990 7.854 -3.487 1.00 92.50 89 PHE A CA 1
ATOM 737 C C . PHE A 1 89 ? 8.558 7.231 -4.756 1.00 92.50 89 PHE A C 1
ATOM 739 O O . PHE A 1 89 ? 8.332 6.053 -5.046 1.00 92.50 89 PHE A O 1
ATOM 746 N N . LYS A 1 90 ? 9.316 8.035 -5.503 1.00 90.44 90 LYS A N 1
ATOM 747 C CA . LYS A 1 90 ? 10.067 7.578 -6.674 1.00 90.44 90 LYS A CA 1
ATOM 748 C C . LYS A 1 90 ? 11.174 6.617 -6.262 1.00 90.44 90 LYS A C 1
ATOM 750 O O . LYS A 1 90 ? 11.722 6.717 -5.163 1.00 90.44 90 LYS A O 1
ATOM 755 N N . ASN A 1 91 ? 11.598 5.774 -7.195 1.00 84.94 91 ASN A N 1
ATOM 756 C CA . ASN A 1 91 ? 12.733 4.870 -6.999 1.00 84.94 91 ASN A CA 1
ATOM 757 C C . ASN A 1 91 ? 14.016 5.571 -6.535 1.00 84.94 91 ASN A C 1
ATOM 759 O O . ASN A 1 91 ? 14.700 5.057 -5.654 1.00 84.94 91 ASN A O 1
ATOM 763 N N . SER A 1 92 ? 14.311 6.763 -7.064 1.00 81.38 92 SER A N 1
ATOM 764 C CA . SER A 1 92 ? 15.481 7.550 -6.655 1.00 81.38 92 SER A CA 1
ATOM 765 C C . SER A 1 92 ? 15.473 7.893 -5.162 1.00 81.38 92 SER A C 1
ATOM 767 O O . SER A 1 92 ? 16.521 7.881 -4.522 1.00 81.38 92 SER A O 1
ATOM 769 N N . ILE A 1 93 ? 14.293 8.133 -4.584 1.00 81.12 93 ILE A N 1
ATOM 770 C CA . ILE A 1 93 ? 14.131 8.406 -3.153 1.00 81.12 93 ILE A CA 1
ATOM 771 C C . ILE A 1 93 ? 14.269 7.116 -2.342 1.00 81.12 93 ILE A C 1
ATOM 773 O O . ILE A 1 93 ? 14.961 7.110 -1.327 1.00 81.12 93 ILE A O 1
ATOM 777 N N . LEU A 1 94 ? 13.676 6.013 -2.812 1.00 77.81 94 LEU A N 1
ATOM 778 C CA . LEU A 1 94 ? 13.775 4.705 -2.152 1.00 77.81 94 LEU A CA 1
ATOM 779 C C . LEU A 1 94 ? 15.222 4.181 -2.088 1.00 77.81 94 LEU A C 1
ATOM 781 O O . LEU A 1 94 ? 15.566 3.489 -1.133 1.00 77.81 94 LEU A O 1
ATOM 785 N N . GLN A 1 95 ? 16.065 4.514 -3.073 1.00 77.25 95 GLN A N 1
ATOM 786 C CA . GLN A 1 95 ? 17.493 4.169 -3.074 1.00 77.25 95 GLN A CA 1
ATOM 787 C C . GLN A 1 95 ? 18.357 5.184 -2.322 1.00 77.25 95 GLN A C 1
ATOM 789 O O . GLN A 1 95 ? 19.256 4.791 -1.584 1.00 77.25 95 GLN A O 1
ATOM 794 N N . GLY A 1 96 ? 18.120 6.480 -2.535 1.00 78.44 96 GLY A N 1
ATOM 795 C CA . GLY A 1 96 ? 19.009 7.534 -2.052 1.00 78.44 96 GLY A CA 1
ATOM 796 C C . GLY A 1 96 ? 18.741 7.958 -0.612 1.00 78.44 96 GLY A C 1
ATOM 797 O O . GLY A 1 96 ? 19.681 8.259 0.118 1.00 78.44 96 GLY A O 1
ATOM 798 N N . ILE A 1 97 ? 17.468 8.004 -0.193 1.00 84.44 97 ILE A N 1
ATOM 799 C CA . ILE A 1 97 ? 17.071 8.544 1.116 1.00 84.44 97 ILE A CA 1
ATOM 800 C C . ILE A 1 97 ? 15.898 7.739 1.718 1.00 84.44 97 ILE A C 1
ATOM 802 O O . ILE A 1 97 ? 14.786 8.265 1.856 1.00 84.44 97 ILE A O 1
ATOM 806 N N . PRO A 1 98 ? 16.124 6.478 2.151 1.00 80.06 98 PRO A N 1
ATOM 807 C CA . PRO A 1 98 ? 15.086 5.642 2.774 1.00 80.06 98 PRO A CA 1
ATOM 808 C C . PRO A 1 98 ? 14.404 6.297 3.986 1.00 80.06 98 PRO A C 1
ATOM 810 O O . PRO A 1 98 ? 13.227 6.059 4.253 1.00 80.06 98 PRO A O 1
ATOM 813 N N . ALA A 1 99 ? 15.112 7.190 4.685 1.00 88.06 99 ALA A N 1
ATOM 814 C CA . ALA A 1 99 ? 14.579 7.925 5.826 1.00 88.06 99 ALA A CA 1
ATOM 815 C C . ALA A 1 99 ? 13.325 8.757 5.492 1.00 88.06 99 ALA A C 1
ATOM 817 O O . ALA A 1 99 ? 12.512 8.994 6.379 1.00 88.06 99 ALA A O 1
ATOM 818 N N . GLN A 1 100 ? 13.121 9.190 4.239 1.00 90.94 100 GLN A N 1
ATOM 819 C CA . GLN A 1 100 ? 11.938 9.988 3.884 1.00 90.94 100 GLN A CA 1
ATOM 820 C C . GLN A 1 100 ? 10.636 9.196 4.033 1.00 90.94 100 GLN A C 1
ATOM 822 O O . GLN A 1 100 ? 9.698 9.675 4.671 1.00 90.94 100 GLN A O 1
ATOM 827 N N . ILE A 1 101 ? 10.585 7.975 3.492 1.00 92.50 101 ILE A N 1
ATOM 828 C CA . ILE A 1 101 ? 9.403 7.115 3.624 1.00 92.50 101 ILE A CA 1
ATOM 829 C C . ILE A 1 101 ? 9.235 6.630 5.065 1.00 92.50 101 ILE A C 1
ATOM 831 O O . ILE A 1 101 ? 8.113 6.584 5.569 1.00 92.50 101 ILE A O 1
ATOM 835 N N . GLU A 1 102 ? 10.333 6.340 5.767 1.00 92.56 102 GLU A N 1
ATOM 836 C CA . GLU A 1 102 ? 10.275 5.973 7.183 1.00 92.56 102 GLU A CA 1
ATOM 837 C C . GLU A 1 102 ? 9.703 7.102 8.049 1.00 92.56 102 GLU A C 1
ATOM 839 O O . GLU A 1 102 ? 8.791 6.859 8.839 1.00 92.56 102 GLU A O 1
ATOM 844 N N . ASN A 1 103 ? 10.187 8.334 7.875 1.00 94.81 103 ASN A N 1
ATOM 845 C CA . ASN A 1 103 ? 9.700 9.508 8.600 1.00 94.81 103 ASN A CA 1
ATOM 846 C C . ASN A 1 103 ? 8.241 9.804 8.267 1.00 94.81 103 ASN A C 1
ATOM 848 O O . ASN A 1 103 ? 7.453 10.070 9.173 1.00 94.81 103 ASN A O 1
ATOM 852 N N . TYR A 1 104 ? 7.865 9.699 6.990 1.00 96.50 104 TYR A N 1
ATOM 853 C CA . TYR A 1 104 ? 6.476 9.843 6.572 1.00 96.50 104 TYR A CA 1
ATOM 854 C C . TYR A 1 104 ? 5.574 8.844 7.305 1.00 96.50 104 TYR A C 1
ATOM 856 O O . TYR A 1 104 ? 4.642 9.255 7.993 1.00 96.50 104 TYR A O 1
ATOM 864 N N . VAL A 1 105 ? 5.894 7.545 7.253 1.00 96.56 105 VAL A N 1
ATOM 865 C CA . VAL A 1 105 ? 5.093 6.492 7.901 1.00 96.56 105 VAL A CA 1
ATOM 866 C C . VAL A 1 105 ? 5.070 6.629 9.426 1.00 96.56 105 VAL A C 1
ATOM 868 O O . VAL A 1 105 ? 4.038 6.371 10.050 1.00 96.56 105 VAL A O 1
ATOM 871 N N . ASN A 1 106 ? 6.170 7.061 10.046 1.00 95.62 106 ASN A N 1
ATOM 872 C CA . ASN A 1 106 ? 6.214 7.315 11.488 1.00 95.62 106 ASN A CA 1
ATOM 873 C C . ASN A 1 106 ? 5.278 8.466 11.903 1.00 95.62 106 ASN A C 1
ATOM 875 O O . ASN A 1 106 ? 4.691 8.397 12.982 1.00 95.62 106 ASN A O 1
ATOM 879 N N . ASN A 1 107 ? 5.111 9.476 11.044 1.00 97.12 107 ASN A N 1
ATOM 880 C CA . ASN A 1 107 ? 4.270 10.649 11.296 1.00 97.12 107 ASN A CA 1
ATOM 881 C C . ASN A 1 107 ? 2.785 10.432 10.952 1.00 97.12 107 ASN A C 1
ATOM 883 O O . ASN A 1 107 ? 1.949 11.271 11.297 1.00 97.12 107 ASN A O 1
ATOM 887 N N . ILE A 1 108 ? 2.426 9.308 10.316 1.00 98.06 108 ILE A N 1
ATOM 888 C CA . ILE A 1 108 ? 1.022 8.931 10.108 1.00 98.06 108 ILE A CA 1
ATOM 889 C C . ILE A 1 108 ? 0.348 8.729 11.471 1.00 98.06 108 ILE A C 1
ATOM 891 O O . ILE A 1 108 ? 0.827 7.974 12.325 1.00 98.06 108 ILE A O 1
ATOM 895 N N . LYS A 1 109 ? -0.810 9.372 11.657 1.00 97.00 109 LYS A N 1
ATOM 896 C CA . LYS A 1 109 ? -1.624 9.234 12.870 1.00 97.00 109 LYS A CA 1
ATOM 897 C C . LYS A 1 109 ? -2.004 7.770 13.100 1.00 97.00 109 LYS A C 1
ATOM 899 O O . LYS A 1 109 ? -2.388 7.059 12.172 1.00 97.00 109 LYS A O 1
ATOM 904 N N . ASN A 1 110 ? -1.949 7.320 14.352 1.00 96.50 110 ASN A N 1
ATOM 905 C CA . ASN A 1 110 ? -2.481 6.005 14.714 1.00 96.50 110 ASN A CA 1
ATOM 906 C C . ASN A 1 110 ? -3.986 5.923 14.407 1.00 96.50 110 ASN A C 1
ATOM 908 O O . ASN A 1 110 ? -4.685 6.933 14.461 1.00 96.50 110 ASN A O 1
ATOM 912 N N . HIS A 1 111 ? -4.471 4.707 14.162 1.00 96.56 111 HIS A N 1
ATOM 913 C CA . HIS A 1 111 ? -5.804 4.397 13.637 1.00 96.56 111 HIS A CA 1
ATOM 914 C C . HIS A 1 111 ? -6.015 4.852 12.189 1.00 96.56 111 HIS A C 1
ATOM 916 O O . HIS A 1 111 ? -7.124 5.220 11.813 1.00 96.56 111 HIS A O 1
ATOM 922 N N . SER A 1 112 ? -4.960 4.806 11.373 1.00 98.38 112 SER A N 1
ATOM 923 C CA . SER A 1 112 ? -5.056 5.064 9.932 1.00 98.38 112 SER A CA 1
ATOM 924 C C . SER A 1 112 ? -4.902 3.772 9.140 1.00 98.38 112 SER A C 1
ATOM 926 O O . SER A 1 112 ? -4.058 2.931 9.458 1.00 98.38 112 SER A O 1
ATOM 928 N N . ILE A 1 113 ? -5.692 3.632 8.083 1.00 98.69 113 ILE A N 1
ATOM 929 C CA . ILE A 1 113 ? -5.509 2.613 7.050 1.00 98.69 113 ILE A CA 1
ATOM 930 C C . ILE A 1 113 ? -4.517 3.185 6.034 1.00 98.69 113 ILE A C 1
ATOM 932 O O . ILE A 1 113 ? -4.610 4.356 5.664 1.00 98.69 113 ILE A O 1
ATOM 936 N N . VAL A 1 114 ? -3.555 2.379 5.594 1.00 98.69 114 VAL A N 1
ATOM 937 C CA . VAL A 1 114 ? -2.549 2.796 4.612 1.00 98.69 114 VAL A CA 1
ATOM 938 C C . VAL A 1 114 ? -2.582 1.831 3.440 1.00 98.69 114 VAL A C 1
ATOM 940 O O . VAL A 1 114 ? -2.267 0.651 3.589 1.00 98.69 114 VAL A O 1
ATOM 943 N N . LEU A 1 115 ? -2.973 2.335 2.276 1.00 98.69 115 LEU A N 1
ATOM 944 C CA . LEU A 1 115 ? -2.934 1.594 1.021 1.00 98.69 115 LEU A CA 1
ATOM 945 C C . LEU A 1 115 ? -1.600 1.864 0.342 1.00 98.69 115 LEU A C 1
ATOM 947 O O . LEU A 1 115 ? -1.185 3.020 0.257 1.00 98.69 115 LEU A O 1
ATOM 951 N N . VAL A 1 116 ? -0.935 0.815 -0.134 1.00 97.75 116 VAL A N 1
ATOM 952 C CA . VAL A 1 116 ? 0.361 0.924 -0.802 1.00 97.75 116 VAL A CA 1
ATOM 953 C C . VAL A 1 116 ? 0.327 0.188 -2.131 1.00 97.75 116 VAL A C 1
ATOM 955 O O . VAL A 1 116 ? -0.026 -0.991 -2.198 1.00 97.75 116 VAL A O 1
ATOM 958 N N . THR A 1 117 ? 0.736 0.891 -3.179 1.00 97.00 117 THR A N 1
ATOM 959 C CA . THR A 1 117 ? 0.644 0.427 -4.565 1.00 97.00 117 THR A CA 1
ATOM 960 C C . THR A 1 117 ? 1.966 0.696 -5.262 1.00 97.00 117 THR A C 1
ATOM 962 O O . THR A 1 117 ? 2.456 1.825 -5.210 1.00 97.00 117 THR A O 1
ATOM 965 N N . SER A 1 118 ? 2.555 -0.310 -5.911 1.00 94.81 118 SER A N 1
ATOM 966 C CA . SER A 1 118 ? 3.791 -0.135 -6.681 1.00 94.81 118 SER A CA 1
ATOM 967 C C . SER A 1 118 ? 3.558 -0.033 -8.189 1.00 94.81 118 SER A C 1
ATOM 969 O O . SER A 1 118 ? 2.570 -0.536 -8.730 1.00 94.81 118 SER A O 1
ATOM 971 N N . LYS A 1 119 ? 4.490 0.619 -8.887 1.00 92.00 119 LYS A N 1
ATOM 972 C CA . LYS A 1 119 ? 4.534 0.696 -10.351 1.00 92.00 119 LYS A CA 1
ATOM 973 C C . LYS A 1 119 ? 5.968 0.658 -10.858 1.00 92.00 119 LYS A C 1
ATOM 975 O O . LYS A 1 119 ? 6.864 1.221 -10.232 1.00 92.00 119 LYS A O 1
ATOM 980 N N . GLY A 1 120 ? 6.152 0.072 -12.041 1.00 85.81 120 GLY A N 1
ATOM 981 C CA . GLY A 1 120 ? 7.462 -0.058 -12.662 1.00 85.81 120 GLY A CA 1
ATOM 982 C C . GLY A 1 120 ? 8.356 -1.014 -11.882 1.00 85.81 120 GLY A C 1
ATOM 983 O O . GLY A 1 120 ? 7.890 -1.806 -11.058 1.00 85.81 120 GLY A O 1
ATOM 984 N N . ARG A 1 121 ? 9.661 -0.918 -12.126 1.00 80.00 121 ARG A N 1
ATOM 985 C CA . ARG A 1 121 ? 10.670 -1.641 -11.347 1.00 80.00 121 ARG A CA 1
ATOM 986 C C . ARG A 1 121 ? 10.943 -0.888 -10.055 1.00 80.00 121 ARG A C 1
ATOM 988 O O . ARG A 1 121 ? 11.802 -0.016 -10.032 1.00 80.00 121 ARG A O 1
ATOM 995 N N . PHE A 1 122 ? 10.205 -1.191 -8.995 1.00 80.75 122 PHE A N 1
ATOM 996 C CA . PHE A 1 122 ? 10.466 -0.592 -7.688 1.00 80.75 122 PHE A CA 1
ATOM 997 C C . PHE A 1 122 ? 11.544 -1.359 -6.912 1.00 80.75 122 PHE A C 1
ATOM 999 O O . PHE A 1 122 ? 11.847 -2.519 -7.193 1.00 80.75 122 PHE A O 1
ATOM 1006 N N . ILE A 1 123 ? 12.145 -0.701 -5.924 1.00 80.19 123 ILE A N 1
ATOM 1007 C CA . ILE A 1 123 ? 13.200 -1.298 -5.101 1.00 80.19 123 ILE A CA 1
ATOM 1008 C C . ILE A 1 123 ? 12.588 -2.312 -4.143 1.00 80.19 123 ILE A C 1
ATOM 1010 O O . ILE A 1 123 ? 12.032 -1.920 -3.134 1.00 80.19 123 ILE A O 1
ATOM 1014 N N . SER A 1 124 ? 12.708 -3.610 -4.409 1.00 80.62 124 SER A N 1
ATOM 1015 C CA . SER A 1 124 ? 12.039 -4.665 -3.629 1.00 80.62 124 SER A CA 1
ATOM 1016 C C . SER A 1 124 ? 12.738 -5.065 -2.318 1.00 80.62 124 SER A C 1
ATOM 1018 O O . SER A 1 124 ? 12.257 -5.938 -1.596 1.00 80.62 124 SER A O 1
ATOM 1020 N N . ARG A 1 125 ? 13.882 -4.452 -1.989 1.00 82.25 125 ARG A N 1
ATOM 1021 C CA . ARG A 1 125 ? 14.698 -4.769 -0.803 1.00 82.25 125 ARG A CA 1
ATOM 1022 C C . ARG A 1 125 ? 15.203 -3.501 -0.113 1.00 82.25 125 ARG A C 1
ATOM 1024 O O . ARG A 1 125 ? 15.199 -2.427 -0.700 1.00 82.25 125 ARG A O 1
ATOM 1031 N N . GLY A 1 126 ? 15.716 -3.642 1.105 1.00 82.44 126 GLY A N 1
ATOM 1032 C CA . GLY A 1 126 ? 16.400 -2.565 1.826 1.00 82.44 126 GLY A CA 1
ATOM 1033 C C . GLY A 1 126 ? 15.594 -1.996 2.997 1.00 82.44 126 GLY A C 1
ATOM 1034 O O . GLY A 1 126 ? 14.504 -2.480 3.283 1.00 82.44 126 GLY A O 1
ATOM 1035 N N . PRO A 1 127 ? 16.129 -0.978 3.699 1.00 82.94 127 PRO A N 1
ATOM 1036 C CA . PRO A 1 127 ? 15.576 -0.500 4.970 1.00 82.94 127 PRO A CA 1
ATOM 1037 C C . PRO A 1 127 ? 14.111 -0.066 4.893 1.00 82.94 127 PRO A C 1
ATOM 1039 O O . PRO A 1 127 ? 13.344 -0.324 5.820 1.00 82.94 127 PRO A O 1
ATOM 1042 N N . TRP A 1 128 ? 13.705 0.501 3.751 1.00 86.69 128 TRP A N 1
ATOM 1043 C CA . TRP A 1 128 ? 12.347 0.986 3.550 1.00 86.69 128 TRP A CA 1
ATOM 1044 C C . TRP A 1 128 ? 11.297 -0.124 3.694 1.00 86.69 128 TRP A C 1
ATOM 1046 O O . TRP A 1 128 ? 10.193 0.174 4.130 1.00 86.69 128 TRP A O 1
ATOM 1056 N N . THR A 1 129 ? 11.598 -1.398 3.397 1.00 89.50 129 THR A N 1
ATOM 1057 C CA . THR A 1 129 ? 10.587 -2.472 3.474 1.00 89.50 129 THR A CA 1
ATOM 1058 C C . THR A 1 129 ? 10.068 -2.668 4.899 1.00 89.50 129 THR A C 1
ATOM 1060 O O . THR A 1 129 ? 8.905 -3.025 5.083 1.00 89.50 129 THR A O 1
ATOM 1063 N N . LYS A 1 130 ? 10.863 -2.315 5.919 1.00 91.25 130 LYS A N 1
ATOM 1064 C CA . LYS A 1 130 ? 10.452 -2.344 7.333 1.00 91.25 130 LYS A CA 1
ATOM 1065 C C . LYS A 1 130 ? 9.260 -1.432 7.631 1.00 91.25 130 LYS A C 1
ATOM 1067 O O . LYS A 1 130 ? 8.569 -1.633 8.630 1.00 91.25 130 LYS A O 1
ATOM 1072 N N . VAL A 1 131 ? 8.975 -0.438 6.783 1.00 93.81 131 VAL A N 1
ATOM 1073 C CA . VAL A 1 131 ? 7.764 0.382 6.934 1.00 93.81 131 VAL A CA 1
ATOM 1074 C C . VAL A 1 131 ? 6.492 -0.443 6.747 1.00 93.81 131 VAL A C 1
ATOM 1076 O O . VAL A 1 131 ? 5.490 -0.146 7.389 1.00 93.81 131 VAL A O 1
ATOM 1079 N N . LEU A 1 132 ? 6.526 -1.506 5.937 1.00 96.06 132 LEU A N 1
ATOM 1080 C CA . LEU A 1 132 ? 5.381 -2.397 5.745 1.00 96.06 132 LEU A CA 1
ATOM 1081 C C . LEU A 1 132 ? 5.105 -3.204 7.018 1.00 96.06 132 LEU A C 1
ATOM 1083 O O . LEU A 1 132 ? 3.950 -3.335 7.414 1.00 96.06 132 LEU A O 1
ATOM 1087 N N . GLU A 1 133 ? 6.148 -3.659 7.719 1.00 95.06 133 GLU A N 1
ATOM 1088 C CA . GLU A 1 133 ? 6.012 -4.330 9.023 1.00 95.06 133 GLU A CA 1
ATOM 1089 C C . GLU A 1 133 ? 5.394 -3.395 10.070 1.00 95.06 133 GLU A C 1
ATOM 1091 O O . GLU A 1 133 ? 4.478 -3.788 10.794 1.00 95.06 133 GLU A O 1
ATOM 1096 N N . LYS A 1 134 ? 5.817 -2.121 10.105 1.00 95.00 134 LYS A N 1
ATOM 1097 C CA . LYS A 1 134 ? 5.211 -1.088 10.974 1.00 95.00 134 LYS A CA 1
ATOM 1098 C C . LYS A 1 134 ? 3.724 -0.854 10.685 1.00 95.00 134 LYS A C 1
ATOM 1100 O O . LYS A 1 134 ? 3.004 -0.366 11.554 1.00 95.00 134 LYS A O 1
ATOM 1105 N N . LEU A 1 135 ? 3.279 -1.181 9.474 1.00 97.62 135 LEU A N 1
ATOM 1106 C CA . LEU A 1 135 ? 1.891 -1.107 9.020 1.00 97.62 135 LEU A CA 1
ATOM 1107 C C . LEU A 1 135 ? 1.169 -2.465 9.107 1.00 97.62 135 LEU A C 1
ATOM 1109 O O . LEU A 1 135 ? 0.055 -2.612 8.603 1.00 97.62 135 LEU A O 1
ATOM 1113 N N . GLY A 1 136 ? 1.785 -3.464 9.738 1.00 96.62 136 GLY A N 1
ATOM 1114 C CA . GLY A 1 136 ? 1.176 -4.762 10.003 1.00 96.62 136 GLY A CA 1
ATOM 1115 C C . GLY A 1 136 ? 1.418 -5.826 8.936 1.00 96.62 136 GLY A C 1
ATOM 1116 O O . GLY A 1 136 ? 0.749 -6.857 8.982 1.00 96.62 136 GLY A O 1
ATOM 1117 N N . ALA A 1 137 ? 2.338 -5.645 7.986 1.00 96.69 137 ALA A N 1
ATOM 1118 C CA . ALA A 1 137 ? 2.811 -6.780 7.195 1.00 96.69 137 ALA A CA 1
ATOM 1119 C C . ALA A 1 137 ? 3.419 -7.856 8.114 1.00 96.69 137 ALA A C 1
ATOM 1121 O O . ALA A 1 137 ? 3.878 -7.567 9.222 1.00 96.69 137 ALA A O 1
ATOM 1122 N N . GLU A 1 138 ? 3.384 -9.110 7.667 1.00 93.69 138 GLU A N 1
ATOM 1123 C CA . GLU A 1 138 ? 4.086 -10.193 8.364 1.00 93.69 138 GLU A CA 1
ATOM 1124 C C . GLU A 1 138 ? 5.595 -9.959 8.307 1.00 93.69 138 GLU A C 1
ATOM 1126 O O . GLU A 1 138 ? 6.064 -9.123 7.541 1.00 93.69 138 GLU A O 1
ATOM 1131 N N . LYS A 1 139 ? 6.361 -10.654 9.145 1.00 89.38 139 LYS A N 1
ATOM 1132 C CA . LYS A 1 139 ? 7.823 -10.614 9.048 1.00 89.38 139 LYS A CA 1
ATOM 1133 C C . LYS A 1 139 ? 8.284 -11.498 7.890 1.00 89.38 139 LYS A C 1
ATOM 1135 O O . LYS A 1 139 ? 7.531 -12.350 7.426 1.00 89.38 139 LYS A O 1
ATOM 1140 N N . ASP A 1 140 ? 9.511 -11.276 7.432 1.00 87.00 140 ASP A N 1
ATOM 1141 C CA . ASP A 1 140 ? 10.203 -12.147 6.471 1.00 87.00 140 ASP A CA 1
ATOM 1142 C C . ASP A 1 140 ? 9.502 -12.310 5.105 1.00 87.00 140 ASP A C 1
ATOM 1144 O O . ASP A 1 140 ? 9.701 -13.295 4.393 1.00 87.00 140 ASP A O 1
ATOM 1148 N N . PHE A 1 141 ? 8.698 -11.325 4.689 1.00 90.31 141 PHE A N 1
ATOM 1149 C CA . PHE A 1 141 ? 8.139 -11.295 3.337 1.00 90.31 141 PHE A CA 1
ATOM 1150 C C . PHE A 1 141 ? 9.210 -10.960 2.292 1.00 90.31 141 PHE A C 1
ATOM 1152 O O . PHE A 1 141 ? 10.177 -10.242 2.546 1.00 90.31 141 PHE A O 1
ATOM 1159 N N . SER A 1 142 ? 8.984 -11.421 1.063 1.00 90.38 142 SER A N 1
ATOM 1160 C CA . SER A 1 142 ? 9.803 -11.071 -0.096 1.00 90.38 142 SER A CA 1
ATOM 1161 C C . SER A 1 142 ? 8.960 -10.314 -1.112 1.00 90.38 142 SER A C 1
ATOM 1163 O O . SER A 1 142 ? 7.918 -10.813 -1.533 1.00 90.38 142 SER A O 1
ATOM 1165 N N . LEU A 1 143 ? 9.390 -9.112 -1.497 1.00 92.38 143 LEU A N 1
ATOM 1166 C CA . LEU A 1 143 ? 8.716 -8.329 -2.529 1.00 92.38 143 LEU A CA 1
ATOM 1167 C C . LEU A 1 143 ? 9.193 -8.756 -3.924 1.00 92.38 143 LEU A C 1
ATOM 1169 O O . LEU A 1 143 ? 10.393 -8.877 -4.175 1.00 92.38 143 LEU A O 1
ATOM 1173 N N . LYS A 1 144 ? 8.235 -8.952 -4.827 1.00 91.44 144 LYS A N 1
ATOM 1174 C CA . LYS A 1 144 ? 8.414 -9.235 -6.260 1.00 91.44 144 LYS A CA 1
ATOM 1175 C C . LYS A 1 144 ? 8.243 -7.962 -7.100 1.00 91.44 144 LYS A C 1
ATOM 1177 O O . LYS A 1 144 ? 8.159 -6.870 -6.538 1.00 91.44 144 LYS A O 1
ATOM 1182 N N . GLU A 1 145 ? 8.172 -8.078 -8.430 1.00 88.50 145 GLU A N 1
ATOM 1183 C 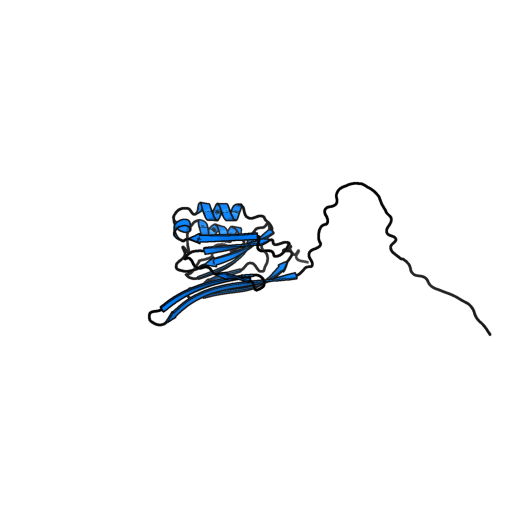CA . GLU A 1 145 ? 8.037 -6.921 -9.338 1.00 88.50 145 GLU A CA 1
ATOM 1184 C C . GLU A 1 145 ? 6.765 -6.081 -9.118 1.00 88.50 145 GLU A C 1
ATOM 1186 O O . GLU A 1 145 ? 6.778 -4.874 -9.368 1.00 88.50 145 GLU A O 1
ATOM 1191 N N . LYS A 1 146 ? 5.671 -6.674 -8.632 1.00 92.44 146 LYS A N 1
ATOM 1192 C CA . LYS A 1 146 ? 4.399 -5.996 -8.346 1.00 92.44 146 LYS A CA 1
ATOM 1193 C C . LYS A 1 146 ? 3.992 -6.185 -6.891 1.00 92.44 146 LYS A C 1
ATOM 1195 O O . LYS A 1 146 ? 4.163 -7.264 -6.316 1.00 92.44 146 LYS A O 1
ATOM 1200 N N . MET A 1 147 ? 3.430 -5.136 -6.296 1.00 95.06 147 MET A N 1
ATOM 1201 C CA . MET A 1 147 ? 2.999 -5.117 -4.902 1.00 95.06 147 MET A CA 1
ATOM 1202 C C . MET A 1 147 ? 1.718 -4.296 -4.733 1.00 95.06 147 MET A C 1
ATOM 1204 O O . MET A 1 147 ? 1.622 -3.152 -5.176 1.00 95.06 147 MET A O 1
ATOM 1208 N N . ALA A 1 148 ? 0.768 -4.888 -4.018 1.00 97.56 148 ALA A N 1
ATOM 1209 C CA . ALA A 1 148 ? -0.422 -4.244 -3.492 1.00 97.56 148 ALA A CA 1
ATOM 1210 C C . ALA A 1 148 ? -0.501 -4.550 -1.995 1.00 97.56 148 ALA A C 1
ATOM 1212 O O . ALA A 1 148 ? -0.351 -5.706 -1.592 1.00 97.56 148 ALA A O 1
ATOM 1213 N N . PHE A 1 149 ? -0.733 -3.543 -1.163 1.00 98.50 149 PHE A N 1
ATOM 1214 C CA . PHE A 1 149 ? -0.791 -3.722 0.283 1.00 98.50 149 PHE A CA 1
ATOM 1215 C C . PHE A 1 149 ? -1.891 -2.872 0.902 1.00 98.50 149 PHE A C 1
ATOM 1217 O O . PHE A 1 149 ? -2.024 -1.686 0.613 1.00 98.50 149 PHE A O 1
ATOM 1224 N N . VAL A 1 150 ? -2.663 -3.501 1.780 1.00 98.69 150 VAL A N 1
ATOM 1225 C CA . VAL A 1 150 ? -3.633 -2.849 2.656 1.00 98.69 150 VAL A CA 1
ATOM 1226 C C . VAL A 1 150 ? -3.116 -3.025 4.076 1.00 98.69 150 VAL A C 1
ATOM 1228 O O . VAL A 1 150 ? -3.155 -4.131 4.616 1.00 98.69 150 VAL A O 1
ATOM 1231 N N . GLY A 1 151 ? -2.580 -1.950 4.644 1.00 98.31 151 GLY A N 1
ATOM 1232 C CA . GLY A 1 151 ? -1.962 -1.910 5.965 1.00 98.31 151 GLY A CA 1
ATOM 1233 C C . GLY A 1 151 ? -2.731 -1.055 6.964 1.00 98.31 151 GLY A C 1
ATOM 1234 O O . GLY A 1 151 ? -3.664 -0.326 6.619 1.00 98.31 151 GLY A O 1
ATOM 1235 N N . PHE A 1 152 ? -2.313 -1.124 8.222 1.00 98.38 152 PHE A N 1
ATOM 1236 C CA . PHE A 1 152 ? -2.896 -0.362 9.317 1.00 98.38 152 PHE A CA 1
ATOM 1237 C C . PHE A 1 152 ? -1.820 0.170 10.261 1.00 98.38 152 PHE A C 1
ATOM 1239 O O . PHE A 1 152 ? -0.990 -0.578 10.778 1.00 98.38 152 PHE A O 1
ATOM 1246 N N . LYS A 1 153 ? -1.869 1.474 10.534 1.00 98.06 153 LYS A N 1
ATOM 1247 C CA . LYS A 1 153 ? -1.037 2.135 11.538 1.00 98.06 153 LYS A CA 1
ATOM 1248 C C . LYS A 1 153 ? -1.784 2.150 12.870 1.00 98.06 153 LYS A C 1
ATOM 1250 O O . LYS A 1 153 ? -2.710 2.938 13.044 1.00 98.06 153 LYS A O 1
ATOM 1255 N N . GLY A 1 154 ? -1.372 1.336 13.840 1.00 95.62 154 GLY A N 1
ATOM 1256 C CA . GLY A 1 154 ? -2.009 1.307 15.160 1.00 95.62 154 GLY A CA 1
ATOM 1257 C C . GLY A 1 154 ? -1.366 0.329 16.142 1.00 95.62 154 GLY A C 1
ATOM 1258 O O . GLY A 1 154 ? -0.284 -0.192 15.897 1.00 95.62 154 GLY A O 1
ATOM 1259 N N . SER A 1 155 ? -2.036 0.095 17.272 1.00 92.94 155 SER A N 1
ATOM 1260 C CA . SER A 1 155 ? -1.561 -0.774 18.365 1.00 92.94 155 SER A CA 1
ATOM 1261 C C . SER A 1 155 ? -1.944 -2.253 18.210 1.00 92.94 155 SER A C 1
ATOM 1263 O O . SER A 1 155 ? -1.637 -3.073 19.073 1.00 92.94 155 SER A O 1
ATOM 1265 N N . PHE A 1 156 ? -2.645 -2.610 17.136 1.00 94.50 156 PHE A N 1
ATOM 1266 C CA . PHE A 1 156 ? -3.052 -3.975 16.817 1.00 94.50 156 PHE A CA 1
ATOM 1267 C C . PHE A 1 156 ? -3.050 -4.174 15.300 1.00 94.50 156 PHE A C 1
ATOM 1269 O O . PHE A 1 156 ? -3.048 -3.202 14.548 1.00 94.50 156 PHE A O 1
ATOM 1276 N N . ARG A 1 157 ? -3.084 -5.433 14.855 1.00 95.50 157 ARG A N 1
ATOM 1277 C CA . ARG A 1 157 ? -3.179 -5.801 13.439 1.00 95.50 157 ARG A CA 1
ATOM 1278 C C . ARG A 1 157 ? -4.599 -6.275 13.113 1.00 95.50 157 ARG A C 1
ATOM 1280 O O . ARG A 1 157 ? -4.986 -7.348 13.582 1.00 95.50 157 ARG A O 1
ATOM 1287 N N . PRO A 1 158 ? -5.388 -5.512 12.339 1.00 95.62 158 PRO A N 1
ATOM 1288 C CA . PRO A 1 158 ? -6.660 -5.991 11.815 1.00 95.62 158 PRO A CA 1
ATOM 1289 C C . PRO A 1 158 ? -6.480 -7.238 10.942 1.00 95.62 158 PRO A C 1
ATOM 1291 O O . PRO A 1 158 ? -5.495 -7.367 10.219 1.00 95.62 158 PRO A O 1
ATOM 1294 N N . VAL A 1 159 ? -7.460 -8.143 10.968 1.00 94.56 159 VAL A N 1
ATOM 1295 C CA . VAL A 1 159 ? -7.418 -9.408 10.203 1.00 94.56 159 VAL A CA 1
ATOM 1296 C C . VAL A 1 159 ? -7.423 -9.211 8.685 1.00 94.56 159 VAL A C 1
ATOM 1298 O O . VAL A 1 159 ? -7.019 -10.105 7.953 1.00 94.56 159 VAL A O 1
ATOM 1301 N N . TRP A 1 160 ? -7.881 -8.050 8.216 1.00 95.81 160 TRP A N 1
ATOM 1302 C CA . TRP A 1 160 ? -7.946 -7.697 6.800 1.00 95.81 160 TRP A CA 1
ATOM 1303 C C . TRP A 1 160 ? -6.621 -7.141 6.251 1.00 95.81 160 TRP A C 1
ATOM 1305 O O . TRP A 1 160 ? -6.485 -6.967 5.039 1.00 95.81 160 TRP A O 1
ATOM 1315 N N . VAL A 1 161 ? -5.620 -6.889 7.110 1.00 97.81 161 VAL A N 1
ATOM 1316 C CA . VAL A 1 161 ? -4.288 -6.461 6.657 1.00 97.81 161 VAL A CA 1
ATOM 1317 C C . VAL A 1 161 ? -3.715 -7.519 5.721 1.00 97.81 161 VAL A C 1
ATOM 1319 O O . VAL A 1 161 ? -3.619 -8.693 6.079 1.00 97.81 161 VAL A O 1
ATOM 1322 N N . LYS A 1 162 ? -3.344 -7.106 4.508 1.00 98.00 162 LYS A N 1
ATOM 1323 C CA . LYS A 1 162 ? -2.972 -8.033 3.437 1.00 98.00 162 LYS A CA 1
ATOM 1324 C C . LYS A 1 162 ? -1.909 -7.433 2.536 1.00 98.00 162 LYS A C 1
ATOM 1326 O O . LYS A 1 162 ? -2.103 -6.349 1.993 1.00 98.00 162 LYS A O 1
ATOM 1331 N N . LEU A 1 163 ? -0.835 -8.189 2.329 1.00 97.88 163 LEU A N 1
ATOM 1332 C CA . LEU A 1 163 ? 0.216 -7.924 1.349 1.00 97.88 163 LEU A CA 1
ATOM 1333 C C . LEU A 1 163 ? 0.095 -8.943 0.216 1.00 97.88 163 LEU A C 1
ATOM 1335 O O . LEU A 1 163 ? 0.100 -10.147 0.460 1.00 97.88 163 LEU A O 1
ATOM 1339 N N . VAL A 1 164 ? -0.026 -8.465 -1.019 1.00 97.00 164 VAL A N 1
ATOM 1340 C CA . VAL A 1 164 ? 0.006 -9.292 -2.228 1.00 97.00 164 VAL A CA 1
ATOM 1341 C C . VAL A 1 164 ? 1.182 -8.844 -3.073 1.00 97.00 164 VAL A C 1
ATOM 1343 O O . VAL A 1 164 ? 1.331 -7.659 -3.369 1.00 97.00 164 VAL A O 1
ATOM 1346 N N . THR A 1 165 ? 2.002 -9.802 -3.488 1.00 95.31 165 THR A N 1
ATOM 1347 C CA . THR A 1 165 ? 3.142 -9.551 -4.361 1.00 95.31 165 THR A CA 1
ATOM 1348 C C . THR A 1 165 ? 3.283 -10.649 -5.409 1.00 95.31 165 THR A C 1
ATOM 1350 O O . THR A 1 165 ? 3.028 -11.823 -5.137 1.00 95.31 165 THR A O 1
ATOM 1353 N N . ASN A 1 166 ? 3.618 -10.264 -6.637 1.00 92.56 166 ASN A N 1
ATOM 1354 C CA . ASN A 1 166 ? 3.691 -11.145 -7.802 1.00 92.56 166 ASN A CA 1
ATOM 1355 C C . ASN A 1 166 ? 4.658 -10.555 -8.844 1.00 92.56 166 ASN A C 1
ATOM 1357 O O . ASN A 1 166 ? 5.034 -9.393 -8.722 1.00 92.56 166 ASN A O 1
ATOM 1361 N N . GLU A 1 167 ? 5.032 -11.322 -9.864 1.00 88.50 167 GLU A N 1
ATOM 1362 C CA . GLU A 1 167 ? 5.831 -10.820 -10.987 1.00 88.50 167 GLU A CA 1
ATOM 1363 C C . GLU A 1 167 ? 4.978 -10.000 -11.970 1.00 88.50 167 GLU A C 1
ATOM 1365 O O . GLU A 1 167 ? 5.356 -8.899 -12.365 1.00 88.50 167 GLU A O 1
ATOM 1370 N N . ASP A 1 168 ? 3.781 -10.485 -12.312 1.00 88.25 168 ASP A N 1
ATOM 1371 C CA . ASP A 1 168 ? 2.994 -9.900 -13.406 1.00 88.25 168 ASP A CA 1
ATOM 1372 C C . ASP A 1 168 ? 1.892 -8.962 -12.915 1.00 88.25 168 ASP A C 1
ATOM 1374 O O . ASP A 1 168 ? 1.631 -7.917 -13.518 1.00 88.25 168 ASP A O 1
ATOM 1378 N N . SER A 1 169 ? 1.221 -9.320 -11.815 1.00 92.19 169 SER A N 1
ATOM 1379 C CA . SER A 1 169 ? 0.151 -8.497 -11.246 1.00 92.19 169 SER A CA 1
ATOM 1380 C C . SER A 1 169 ? -0.094 -8.747 -9.762 1.00 92.19 169 SER A C 1
ATOM 1382 O O . SER A 1 169 ? -0.167 -9.888 -9.312 1.00 92.19 169 SER A O 1
ATOM 1384 N N . ALA A 1 170 ? -0.287 -7.675 -8.996 1.00 95.62 170 ALA A N 1
ATOM 1385 C CA . ALA A 1 170 ? -0.762 -7.748 -7.619 1.00 95.62 170 ALA A CA 1
ATOM 1386 C C . ALA A 1 170 ? -2.096 -7.009 -7.500 1.00 95.62 170 ALA A C 1
ATOM 1388 O O . ALA A 1 170 ? -2.216 -5.849 -7.906 1.00 95.62 170 ALA A O 1
ATOM 1389 N N . LYS A 1 171 ? -3.102 -7.704 -6.958 1.00 97.06 171 LYS A N 1
ATOM 1390 C CA . LYS A 1 171 ? -4.474 -7.207 -6.854 1.00 97.06 171 LYS A CA 1
ATOM 1391 C C . LYS A 1 171 ? -5.045 -7.458 -5.465 1.00 97.06 171 LYS A C 1
ATOM 1393 O O . LYS A 1 171 ? -4.928 -8.564 -4.934 1.00 97.06 171 LYS A O 1
ATOM 1398 N N . ILE A 1 172 ? -5.692 -6.449 -4.898 1.00 98.31 172 ILE A N 1
ATOM 1399 C CA . ILE A 1 172 ? -6.453 -6.552 -3.652 1.00 98.31 172 ILE A CA 1
ATOM 1400 C C . ILE A 1 172 ? -7.804 -5.872 -3.851 1.00 98.31 172 ILE A C 1
ATOM 1402 O O . ILE A 1 172 ? -7.869 -4.775 -4.389 1.00 98.31 172 ILE A O 1
ATOM 1406 N N . TYR A 1 173 ? -8.860 -6.527 -3.380 1.00 98.06 173 TYR A N 1
ATOM 1407 C CA . TYR A 1 173 ? -10.220 -6.007 -3.312 1.00 98.06 173 TYR A CA 1
ATOM 1408 C C . TYR A 1 173 ? -10.756 -6.351 -1.931 1.00 98.06 173 TYR A C 1
ATOM 1410 O O . TYR A 1 173 ? -10.744 -7.530 -1.561 1.00 98.06 173 TYR A O 1
ATOM 1418 N N . GLN A 1 174 ? -11.139 -5.351 -1.145 1.00 97.88 174 GLN A N 1
ATOM 1419 C CA . GLN A 1 174 ? -11.632 -5.557 0.214 1.00 97.88 174 GLN A CA 1
ATOM 1420 C C . GLN A 1 174 ? -12.683 -4.516 0.588 1.00 97.88 174 GLN A C 1
ATOM 1422 O O . GLN A 1 174 ? -12.638 -3.383 0.124 1.00 97.88 174 GLN A O 1
ATOM 1427 N N . ALA A 1 175 ? -13.576 -4.908 1.491 1.00 97.31 175 ALA A N 1
ATOM 1428 C CA . ALA A 1 175 ? -14.477 -4.012 2.198 1.00 97.31 175 ALA A CA 1
ATOM 1429 C C . ALA A 1 175 ? -14.015 -3.925 3.661 1.00 97.31 175 ALA A C 1
ATOM 1431 O O . ALA A 1 175 ? -14.012 -4.929 4.379 1.00 97.31 175 ALA A O 1
ATOM 1432 N N . LEU A 1 176 ? -13.562 -2.747 4.087 1.00 96.69 176 LEU A N 1
ATOM 1433 C CA . LEU A 1 176 ? -12.963 -2.521 5.402 1.00 96.69 176 LEU A CA 1
ATOM 1434 C C . LEU A 1 176 ? -14.006 -1.953 6.373 1.00 96.69 176 LEU A C 1
ATOM 1436 O O . LEU A 1 176 ? -14.666 -0.976 6.030 1.00 96.69 176 LEU A O 1
ATOM 1440 N N . PRO A 1 177 ? -14.158 -2.505 7.589 1.00 96.12 177 PRO A N 1
ATOM 1441 C CA . PRO A 1 177 ? -15.074 -1.944 8.574 1.00 96.12 177 PRO A CA 1
ATOM 1442 C C . PRO A 1 177 ? -14.551 -0.606 9.106 1.00 96.12 177 PRO A C 1
ATOM 1444 O O . PRO A 1 177 ? -13.417 -0.530 9.587 1.00 96.12 177 PRO A O 1
ATOM 1447 N N . ILE A 1 178 ? -15.402 0.416 9.063 1.00 96.19 178 ILE A N 1
ATOM 1448 C CA . ILE A 1 178 ? -15.179 1.737 9.648 1.00 96.19 178 ILE A CA 1
ATOM 1449 C C . ILE A 1 178 ? -16.246 1.965 10.728 1.00 96.19 178 ILE A C 1
ATOM 1451 O O . ILE A 1 178 ? -17.429 1.820 10.422 1.00 96.19 178 ILE A O 1
ATOM 1455 N N . PRO A 1 179 ? -15.870 2.338 11.963 1.00 95.06 179 PRO A N 1
ATOM 1456 C CA . PRO A 1 179 ? -14.507 2.580 12.428 1.00 95.06 179 PRO A CA 1
ATOM 1457 C C . PRO A 1 179 ? -13.681 1.291 12.596 1.00 95.06 179 PRO A C 1
ATOM 1459 O O . PRO A 1 179 ? -14.194 0.222 12.934 1.00 95.06 179 PRO A O 1
ATOM 1462 N N . VAL A 1 180 ? -12.364 1.399 12.413 1.00 94.56 180 VAL A N 1
ATOM 1463 C CA . VAL A 1 180 ? -11.426 0.295 12.643 1.00 94.56 180 VAL A CA 1
ATOM 1464 C C . VAL A 1 180 ? -11.216 0.110 14.145 1.00 94.56 180 VAL A C 1
ATOM 1466 O O . VAL A 1 180 ? -10.429 0.816 14.776 1.00 94.56 180 VAL A O 1
ATOM 1469 N N . VAL A 1 181 ? -11.895 -0.881 14.718 1.00 91.69 181 VAL A N 1
ATOM 1470 C CA . VAL A 1 181 ? -11.820 -1.212 16.149 1.00 91.69 181 VAL A CA 1
ATOM 1471 C C . VAL A 1 181 ? -11.173 -2.574 16.393 1.00 91.69 181 VAL A C 1
ATOM 1473 O O . VAL A 1 181 ? -11.311 -3.513 15.602 1.00 91.69 181 VAL A O 1
ATOM 1476 N N . LYS A 1 182 ? -10.465 -2.706 17.521 1.00 88.38 182 LYS A N 1
ATOM 1477 C CA . LYS A 1 182 ? -9.913 -3.989 17.965 1.00 88.38 182 LYS A CA 1
ATOM 1478 C C . LYS A 1 182 ? -11.062 -4.879 18.432 1.00 88.38 182 LYS A C 1
ATOM 1480 O O . LYS A 1 182 ? -11.614 -4.662 19.506 1.00 88.38 182 LYS A O 1
ATOM 1485 N N . LYS A 1 183 ? -11.406 -5.898 17.645 1.00 78.56 183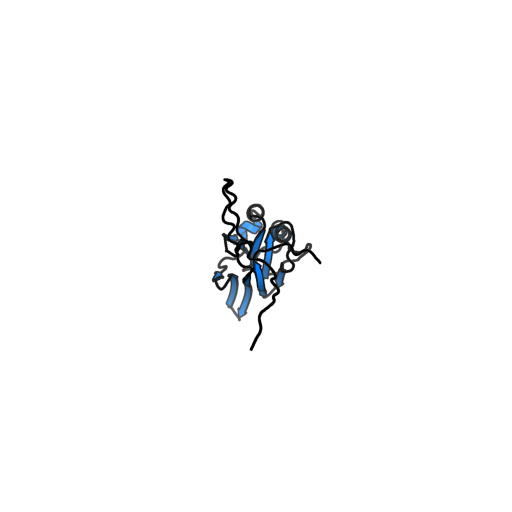 LYS A N 1
ATOM 1486 C CA . LYS A 1 183 ? -12.356 -6.923 18.089 1.00 78.56 183 LYS A CA 1
ATOM 1487 C C . LYS A 1 183 ? -11.700 -7.757 19.193 1.00 78.56 183 LYS A C 1
ATOM 1489 O O . LYS A 1 183 ? -10.623 -8.318 18.986 1.00 78.56 183 LYS A O 1
ATOM 1494 N N . MET A 1 184 ? -12.323 -7.810 20.367 1.00 71.81 184 MET A N 1
ATOM 1495 C CA . MET A 1 184 ? -11.963 -8.785 21.395 1.00 71.81 184 MET A CA 1
ATOM 1496 C C . MET A 1 184 ? -12.446 -10.162 20.929 1.00 71.81 184 MET A C 1
ATOM 1498 O O . MET A 1 184 ? -13.545 -10.274 20.387 1.00 71.81 184 MET A O 1
ATOM 1502 N N . LYS A 1 185 ? -11.610 -11.194 21.079 1.00 59.84 185 LYS A N 1
ATOM 1503 C CA . LYS A 1 185 ? -12.085 -12.574 20.937 1.00 59.84 185 LYS A CA 1
ATOM 1504 C C . LYS A 1 185 ? -13.041 -12.826 22.107 1.00 59.84 185 LYS A C 1
ATOM 1506 O O . LYS A 1 185 ? -12.617 -12.651 23.248 1.00 59.84 185 LYS A O 1
ATOM 1511 N N . LEU A 1 186 ? -14.303 -13.119 21.795 1.00 44.19 186 LEU A N 1
ATOM 1512 C CA . LEU A 1 186 ? -15.261 -13.698 22.739 1.00 44.19 186 LEU A CA 1
ATOM 1513 C C . LEU A 1 186 ? -14.864 -15.145 23.036 1.00 44.19 186 LEU A C 1
ATOM 1515 O O . LEU A 1 186 ? -14.337 -15.794 22.100 1.00 44.19 186 LEU A O 1
#

Radius of gyration: 24.49 Å; chains: 1; bounding box: 94×37×64 Å

Foldseek 3Di:
DDDDDDDDDDDDPPDPDDDDDDDDDDPPPPDPKFWKKKKWKWFWDDDPPDTDTWTWIAINNRIDTDPAAEKKKFKAQLAHRHTDDIDGDHQCCVPPPLVVLVVVLVPRDAQIKIKMWGIDAHDFDDDNVVSLVQQPDDPPDGAERTKIWTGGHHDDGDPQTDIFHDHGMGIDIDIHIHNPDDDDDD

Organism: Callipepla squamata (NCBI:txid9009)

Sequence (186 aa):
MGSVYPMPNYMKRIRCEKLYETDSCKCQQKTKDHLLEVKIETYKKQYF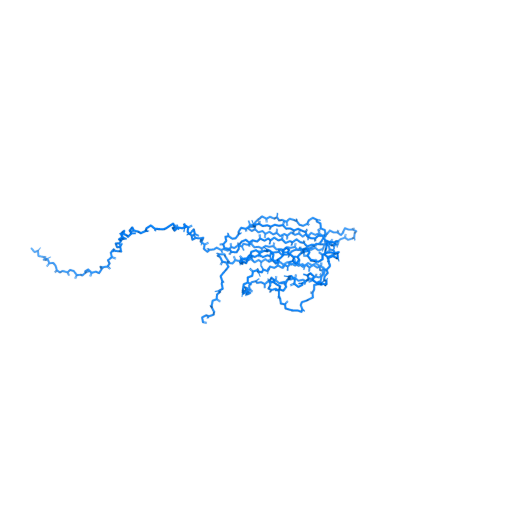HLKDDYAYTEVDGVRYFLTEEGIQLIVIDGHHGKVVDRVTFKNSILQGIPAQIENYVNNIKNHSIVLVTSKGRFISRGPWTKVLEKLGAEKDFSLKEKMAFVGFKGSFRPVWVKLVTNEDSAKIYQALPIPVVKKMKL

pLDDT: mean 81.88, std 22.08, range [28.64, 98.69]

InterPro domains:
  IPR039477 ILEI/PANDER domain [PF15711] (70-155)
  IPR052252 Cell surface hyaluronidase CEMIP/CEMIP2 [PTHR15535] (5-179)

Secondary structure (DSSP, 8-state):
------------------------------PPPEEEEEEEEEEEEEETTEEEEEEEEEETTEEEE--SSEEEEEEEETTT--EEEEEEEEHHHHHH-THHHHHHHHHSPSSEEEEEEEESS---SSGGGHHHHHTTPPTT----SEEEEEEEESSS--TT-EEEEESSEEEEEEEEEES---PPP-